Protein AF-A0A016U8S6-F1 (afdb_monomer)

Radius of gyration: 21.22 Å; Cα contacts (8 Å, |Δi|>4): 447; chains: 1; bounding box: 76×68×44 Å

Mean predicted aligned error: 6.88 Å

Nearest PDB structures (foldseek):
  1s2w-assembly1_A  TM=4.862E-01  e=4.060E-02  Mytilus edulis
  2plk-assembly1_A  TM=5.022E-01  e=8.460E-01  Vibrio vulnificus CMCP6
  5a9v-assembly6_F  TM=4.930E-01  e=2.051E+00  Escherichia coli
  8ewh-assembly2_B  TM=6.150E-01  e=4.383E+00  Salmonella enterica subsp. enterica serovar Typhimurium str. LT2
  4dcu-assembly1_A  TM=2.703E-01  e=1.090E+00  Bacillus subtilis

InterPro domains:
  IPR017853 Glycoside hydrolase superfamily [SSF51445] (35-222)
  IPR051595 Glycosyl Hydrolase 25 Enzymes [PTHR23208] (1-224)

Foldseek 3Di:
DDDDDDDDDPPPPPPPDPPPQDWFKEWEADFADDLQLLLQVVVVRHQEYEYEQEDPQAGRLNRLNRQVSCQVNNHFYAYEYEAAPPDPAALLRRLCRRQCVQVVSPHHDQEYEYEQADPNRADPDLVSLLVRLLVNCVSCVVVVHQYEYEYELVSCCSRRPPQLANDPRYAYAYEDNDAAADDDCPQQDCPPDDDGSNDPGHQKYQRHFQDQGSNGGTTMMIGRPVPTDRDDD

Secondary structure (DSSP, 8-state):
----------------PPP--PPEEEEEE-S---HHHHHHHHHTT--EEEEEEEETTEE-TTHHHHHHHHHHTT-EEEEEE---TTSS--HHHHHHHHHHHHHHTT---SEEEEE---GGGS-S-HHHHHHHHHHHHHHHHHTT-EEEEEE-HHHHHHHSTT---S-TTEEEEEE-SSPPB--TTTT-SSTT---BTTBSS-SEEEEEEEEEETTEEEEEEEE-GGG------

Structure (mmCIF, N/CA/C/O backbone):
data_AF-A0A016U8S6-F1
#
_entry.id   AF-A0A016U8S6-F1
#
loop_
_atom_site.group_PDB
_atom_site.id
_atom_site.type_symbol
_atom_site.label_atom_id
_atom_site.label_alt_id
_atom_site.label_comp_id
_atom_site.label_asym_id
_atom_site.label_entity_id
_atom_site.label_seq_id
_atom_site.pdbx_PDB_ins_code
_atom_site.Cartn_x
_atom_site.Cartn_y
_atom_site.Cartn_z
_atom_site.occupancy
_atom_site.B_iso_or_equiv
_atom_site.auth_seq_id
_atom_site.auth_comp_id
_atom_site.auth_asym_id
_atom_site.auth_atom_id
_atom_site.pdbx_PDB_model_num
ATOM 1 N N . MET A 1 1 ? -56.302 -55.931 -7.609 1.00 41.44 1 MET A N 1
ATOM 2 C CA . MET A 1 1 ? -55.496 -54.950 -8.366 1.00 41.44 1 MET A CA 1
ATOM 3 C C . MET A 1 1 ? -54.880 -54.000 -7.355 1.00 41.44 1 MET A C 1
ATOM 5 O O . MET A 1 1 ? -55.620 -53.332 -6.648 1.00 41.44 1 MET A O 1
ATOM 9 N N . ILE A 1 2 ? -53.559 -54.062 -7.185 1.00 36.38 2 ILE A N 1
ATOM 10 C CA . ILE A 1 2 ? -52.800 -53.280 -6.199 1.00 36.38 2 ILE A CA 1
ATOM 11 C C . ILE A 1 2 ? -52.538 -51.900 -6.811 1.00 36.38 2 ILE A C 1
ATOM 13 O O . ILE A 1 2 ? -51.926 -51.814 -7.872 1.00 36.38 2 ILE A O 1
ATOM 17 N N . SER A 1 3 ? -53.032 -50.840 -6.170 1.00 32.09 3 SER A N 1
ATOM 18 C CA . SER A 1 3 ? -52.763 -49.458 -6.572 1.00 32.09 3 SER A CA 1
ATOM 19 C C . SER A 1 3 ? -51.477 -48.996 -5.892 1.00 32.09 3 SER A C 1
ATOM 21 O O . SER A 1 3 ? -51.451 -48.806 -4.678 1.00 32.09 3 SER A O 1
ATOM 23 N N . ILE A 1 4 ? -50.399 -48.869 -6.664 1.00 39.12 4 ILE A N 1
ATOM 24 C CA . ILE A 1 4 ? -49.119 -48.325 -6.201 1.00 39.12 4 ILE A CA 1
ATOM 25 C C . ILE A 1 4 ? -49.188 -46.806 -6.366 1.00 39.12 4 ILE A C 1
ATOM 27 O O . ILE A 1 4 ? -49.121 -46.289 -7.479 1.00 39.12 4 ILE A O 1
ATOM 31 N N . THR A 1 5 ? -49.344 -46.090 -5.255 1.00 37.41 5 THR A N 1
ATOM 32 C CA . THR A 1 5 ? -49.243 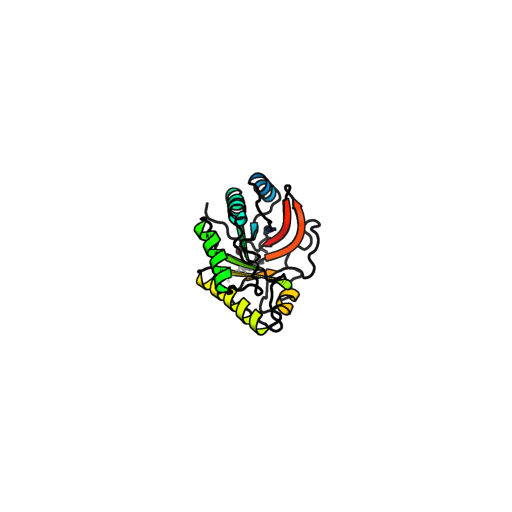-44.628 -5.222 1.00 37.41 5 THR A CA 1
ATOM 33 C C . THR A 1 5 ? -47.769 -44.239 -5.277 1.00 37.41 5 THR A C 1
ATOM 35 O O . THR A 1 5 ? -47.026 -44.442 -4.318 1.00 37.41 5 THR A O 1
ATOM 38 N N . PHE A 1 6 ? -47.338 -43.695 -6.414 1.00 38.88 6 PHE A N 1
ATOM 39 C CA . PHE A 1 6 ? -45.992 -43.165 -6.604 1.00 38.88 6 PHE A CA 1
ATOM 40 C C . PHE A 1 6 ? -45.921 -41.766 -5.973 1.00 38.88 6 PHE A C 1
ATOM 42 O O . PHE A 1 6 ? -46.486 -40.806 -6.495 1.00 38.88 6 PHE A O 1
ATOM 49 N N . CYS A 1 7 ? -45.271 -41.654 -4.815 1.00 36.09 7 CYS A N 1
ATOM 50 C CA . CYS A 1 7 ? -45.024 -40.371 -4.164 1.00 36.09 7 CYS A CA 1
ATOM 51 C C . CYS A 1 7 ? -43.833 -39.697 -4.867 1.00 36.09 7 CYS A C 1
ATOM 53 O O . CYS A 1 7 ? -42.682 -40.086 -4.665 1.00 36.09 7 CYS A O 1
ATOM 55 N N . LEU A 1 8 ? -44.108 -38.732 -5.746 1.00 38.81 8 LEU A N 1
ATOM 56 C CA . LEU A 1 8 ? -43.090 -37.904 -6.393 1.00 38.81 8 LEU A CA 1
ATOM 57 C C . LEU A 1 8 ? -42.491 -36.936 -5.362 1.00 38.81 8 LEU A C 1
ATOM 59 O O . LEU A 1 8 ? -43.058 -35.887 -5.066 1.00 38.81 8 LEU A O 1
ATOM 63 N N . LEU A 1 9 ? -41.330 -37.300 -4.815 1.00 43.16 9 LEU A N 1
ATOM 64 C CA . LEU A 1 9 ? -40.459 -36.396 -4.067 1.00 43.16 9 LEU A CA 1
ATOM 65 C C . LEU A 1 9 ? -39.815 -35.408 -5.045 1.00 43.16 9 LEU A C 1
ATOM 67 O O . LEU A 1 9 ? -38.841 -35.724 -5.727 1.00 43.16 9 LEU A O 1
ATOM 71 N N . VAL A 1 10 ? -40.369 -34.200 -5.115 1.00 45.56 10 VAL A N 1
ATOM 72 C CA . VAL A 1 10 ? -39.729 -33.068 -5.787 1.00 45.56 10 VAL A CA 1
ATOM 73 C C . VAL A 1 10 ? -38.613 -32.560 -4.872 1.00 45.56 10 VAL A C 1
ATOM 75 O O . VAL A 1 10 ? -38.859 -31.803 -3.937 1.00 45.56 10 VAL A O 1
ATOM 78 N N . PHE A 1 11 ? -37.375 -32.989 -5.119 1.00 45.69 11 PHE A N 1
ATOM 79 C CA . PHE A 1 11 ? -36.197 -32.339 -4.548 1.00 45.69 11 PHE A CA 1
ATOM 80 C C . PHE A 1 11 ? -35.982 -31.011 -5.278 1.00 45.69 11 PHE A C 1
ATOM 82 O O . PHE A 1 11 ? -35.368 -30.960 -6.342 1.00 45.69 11 PHE A O 1
ATOM 89 N N . THR A 1 12 ? -36.492 -29.914 -4.721 1.00 44.06 12 THR A N 1
ATOM 90 C CA . THR A 1 12 ? -36.039 -28.583 -5.125 1.00 44.06 12 THR A CA 1
ATOM 91 C C . THR A 1 12 ? -34.608 -28.412 -4.627 1.00 44.06 12 THR A C 1
ATOM 93 O O . THR A 1 12 ? -34.383 -28.176 -3.440 1.00 44.06 12 THR A O 1
ATOM 96 N N . ILE A 1 13 ? -33.629 -28.552 -5.523 1.00 51.41 13 ILE A N 1
ATOM 97 C CA . ILE A 1 13 ? -32.262 -28.102 -5.263 1.00 51.41 13 ILE A CA 1
ATOM 98 C C . ILE A 1 13 ? -32.329 -26.576 -5.202 1.00 51.41 13 ILE A C 1
ATOM 100 O O . ILE A 1 13 ? -32.266 -25.895 -6.225 1.00 51.41 13 ILE A O 1
ATOM 104 N N . VAL A 1 14 ? -32.507 -26.032 -3.998 1.00 47.88 14 VAL A N 1
ATOM 105 C CA . VAL A 1 14 ? -32.245 -24.618 -3.744 1.00 47.88 14 VAL A CA 1
ATOM 106 C C . VAL A 1 14 ? -30.737 -24.464 -3.891 1.00 47.88 14 VAL A C 1
ATOM 108 O O . VAL A 1 14 ? -29.982 -24.775 -2.973 1.00 47.88 14 VAL A O 1
ATOM 111 N N . HIS A 1 15 ? -30.282 -24.044 -5.072 1.00 48.31 15 HIS A N 1
ATOM 112 C CA . HIS A 1 15 ? -28.958 -23.453 -5.194 1.00 48.31 15 HIS A CA 1
ATOM 113 C C . HIS A 1 15 ? -29.001 -22.197 -4.331 1.00 48.31 15 HIS A C 1
ATOM 115 O O . HIS A 1 15 ? -29.551 -21.176 -4.744 1.00 48.31 15 HIS A O 1
ATOM 121 N N . ALA A 1 16 ? -28.505 -22.296 -3.097 1.00 44.12 16 ALA A N 1
ATOM 122 C CA . ALA A 1 16 ? -28.194 -21.117 -2.318 1.00 44.12 16 ALA A CA 1
ATOM 123 C C . ALA A 1 16 ? -27.264 -20.279 -3.197 1.00 44.12 16 ALA A C 1
ATOM 125 O O . ALA A 1 16 ? -26.179 -20.739 -3.564 1.00 44.12 16 ALA A O 1
ATOM 126 N N . ALA A 1 17 ? -27.723 -19.094 -3.604 1.00 44.09 17 ALA A N 1
ATOM 127 C CA . ALA A 1 17 ? -26.828 -18.113 -4.188 1.00 44.09 17 ALA A CA 1
ATOM 128 C C . ALA A 1 17 ? -25.637 -17.978 -3.225 1.00 44.09 17 ALA A C 1
ATOM 130 O O . ALA A 1 17 ? -25.868 -17.966 -2.008 1.00 44.09 17 ALA A O 1
ATOM 131 N N . PRO A 1 18 ? -24.388 -17.944 -3.722 1.00 42.47 18 PRO A N 1
ATOM 132 C CA . PRO A 1 18 ? -23.247 -17.720 -2.850 1.00 42.47 18 PRO A CA 1
ATOM 133 C C . PRO A 1 18 ? -23.555 -16.479 -2.017 1.00 42.47 18 PRO A C 1
ATOM 135 O O . PRO A 1 18 ? -23.980 -15.458 -2.568 1.00 42.47 18 PRO A O 1
ATOM 138 N N . ALA A 1 19 ? -23.444 -16.599 -0.692 1.00 45.81 19 ALA A N 1
ATOM 139 C CA . ALA A 1 19 ? -23.576 -15.447 0.180 1.00 45.81 19 ALA A CA 1
ATOM 140 C C . ALA A 1 19 ? -22.614 -14.390 -0.365 1.00 45.81 19 ALA A C 1
ATOM 142 O O . ALA A 1 19 ? -21.420 -14.649 -0.506 1.00 45.81 19 ALA A O 1
ATOM 143 N N . CYS A 1 20 ? -23.151 -13.244 -0.780 1.00 50.16 20 CYS A N 1
ATOM 144 C CA . CYS A 1 20 ? -22.317 -12.118 -1.154 1.00 50.16 20 CYS A CA 1
ATOM 145 C C . CYS A 1 20 ? -21.667 -11.666 0.153 1.00 50.16 20 CYS A C 1
ATOM 147 O O . CYS A 1 20 ? -22.315 -10.990 0.956 1.00 50.16 20 CYS A O 1
ATOM 149 N N . ASP A 1 21 ? -20.460 -12.162 0.431 1.00 61.12 21 ASP A N 1
ATOM 150 C CA . ASP A 1 21 ? -19.719 -11.800 1.630 1.00 61.12 21 ASP A CA 1
ATOM 151 C C . ASP A 1 21 ? -19.632 -10.278 1.673 1.00 61.12 21 ASP A C 1
ATOM 153 O O . ASP A 1 21 ? -19.071 -9.632 0.786 1.00 61.12 21 ASP A O 1
ATOM 157 N N . LYS A 1 22 ? -20.272 -9.691 2.686 1.00 84.06 22 LYS A N 1
ATOM 158 C CA . LYS A 1 22 ? -20.364 -8.242 2.806 1.00 84.06 22 LYS A CA 1
ATOM 159 C C . LYS A 1 22 ? -18.955 -7.690 3.006 1.00 84.06 22 LYS A C 1
ATOM 161 O O . LYS A 1 22 ? -18.289 -8.063 3.971 1.00 84.06 22 LYS A O 1
ATOM 166 N N . LEU A 1 23 ? -18.528 -6.795 2.115 1.00 92.12 23 LEU A N 1
ATOM 167 C CA . LEU A 1 23 ? -17.228 -6.130 2.205 1.00 92.12 23 LEU A CA 1
ATOM 168 C C . LEU A 1 23 ? -17.048 -5.451 3.569 1.00 92.12 23 LEU A C 1
ATOM 170 O O . LEU A 1 23 ? -17.998 -4.917 4.152 1.00 92.12 23 LEU A O 1
ATOM 174 N N . ALA A 1 24 ? -15.817 -5.462 4.073 1.00 93.44 24 ALA A N 1
ATOM 175 C CA . ALA A 1 24 ? -15.453 -4.799 5.315 1.00 93.44 24 ALA A CA 1
ATOM 176 C C . ALA A 1 24 ? -14.850 -3.423 5.032 1.00 93.44 24 ALA A C 1
ATOM 178 O O . ALA A 1 24 ? -13.991 -3.293 4.163 1.00 93.44 24 ALA A O 1
ATOM 179 N N . TYR A 1 25 ? -15.247 -2.411 5.804 1.00 95.38 25 TYR A N 1
ATOM 180 C CA . TYR A 1 25 ? -14.619 -1.094 5.726 1.00 95.38 25 TYR A CA 1
ATOM 181 C C . TYR A 1 25 ? -13.192 -1.133 6.265 1.00 95.38 25 TYR A C 1
ATOM 183 O O . TYR A 1 25 ? -12.924 -1.707 7.325 1.00 95.38 25 TYR A O 1
ATOM 191 N N . ALA A 1 26 ? -12.295 -0.464 5.556 1.00 96.31 26 ALA A N 1
ATOM 192 C CA . ALA A 1 26 ? -10.903 -0.287 5.919 1.00 96.31 26 ALA A CA 1
ATOM 193 C C . ALA A 1 26 ? -10.538 1.201 5.880 1.00 96.31 26 ALA A C 1
ATOM 195 O O . ALA A 1 26 ? -11.042 1.954 5.044 1.00 96.31 26 ALA A O 1
ATOM 196 N N . ALA A 1 27 ? -9.681 1.627 6.800 1.00 97.25 27 ALA A N 1
ATOM 197 C CA . ALA A 1 27 ? -9.160 2.986 6.850 1.00 97.25 27 ALA A CA 1
ATOM 198 C C . ALA A 1 27 ? -7.679 2.959 6.473 1.00 97.25 27 ALA A C 1
ATOM 200 O O . ALA A 1 27 ? -6.898 2.264 7.120 1.00 97.25 27 ALA A O 1
ATOM 201 N N . GLU A 1 28 ? -7.293 3.709 5.440 1.00 97.94 28 GLU A N 1
ATOM 202 C CA . GLU A 1 28 ? -5.881 4.032 5.220 1.00 97.94 28 GLU A CA 1
ATOM 203 C C . GLU A 1 28 ? -5.479 5.118 6.213 1.00 97.94 28 GLU A C 1
ATOM 205 O O . GLU A 1 28 ? -6.135 6.163 6.286 1.00 97.94 28 GLU A O 1
ATOM 210 N N . LEU A 1 29 ? -4.435 4.840 6.987 1.00 97.44 29 LEU A N 1
ATOM 211 C CA . LEU A 1 29 ? -3.968 5.675 8.085 1.00 97.44 29 LEU A CA 1
ATOM 212 C C . LEU A 1 29 ? -2.588 6.244 7.766 1.00 97.44 29 LEU A C 1
ATOM 214 O O . LEU A 1 29 ? -1.729 5.558 7.213 1.00 97.44 29 LEU A O 1
ATOM 218 N N . PHE A 1 30 ? -2.374 7.494 8.169 1.00 92.88 30 PHE A N 1
ATOM 219 C CA . PHE A 1 30 ? -1.139 8.228 7.919 1.00 92.88 30 PHE A CA 1
ATOM 220 C C . PHE A 1 30 ? -0.462 8.588 9.238 1.00 92.88 30 PHE A C 1
ATOM 222 O O . PHE A 1 30 ? -1.093 9.190 10.106 1.00 92.88 30 PHE A O 1
ATOM 229 N N . GLY A 1 31 ? 0.825 8.255 9.354 1.00 91.44 31 GLY A N 1
ATOM 230 C CA . GLY A 1 31 ? 1.618 8.508 10.558 1.00 91.44 31 GLY A CA 1
ATOM 231 C C . GLY A 1 31 ? 1.137 7.727 11.784 1.00 91.44 31 GLY A C 1
ATOM 232 O O . GLY A 1 31 ? 0.489 6.679 11.671 1.00 91.44 31 GLY A O 1
ATOM 233 N N . GLU A 1 32 ? 1.487 8.236 12.965 1.00 94.69 32 GLU A N 1
ATOM 234 C CA . GLU A 1 32 ? 1.097 7.642 14.243 1.00 94.69 32 GLU A CA 1
ATOM 235 C C . GLU A 1 32 ? -0.387 7.903 14.563 1.00 94.69 32 GLU A C 1
ATOM 237 O O . GLU A 1 32 ? -0.836 9.048 14.654 1.00 94.69 32 GLU A O 1
ATOM 242 N N . VAL A 1 33 ? -1.150 6.827 14.779 1.00 97.44 33 VAL A N 1
ATOM 243 C CA . VAL A 1 33 ? -2.545 6.870 15.240 1.00 97.44 33 VAL A CA 1
ATOM 244 C C . VAL A 1 33 ? -2.623 6.327 16.658 1.00 97.44 33 VAL A C 1
ATOM 246 O O . VAL A 1 33 ? -2.229 5.191 16.925 1.00 97.44 33 VAL A O 1
ATOM 249 N N . THR A 1 34 ? -3.167 7.124 17.576 1.00 97.31 34 THR A N 1
ATOM 250 C CA . THR A 1 34 ? -3.236 6.780 19.004 1.00 97.31 34 THR A CA 1
ATOM 251 C C . THR A 1 34 ? -4.243 5.655 19.295 1.00 97.31 34 THR A C 1
ATOM 253 O O . THR A 1 34 ? -5.179 5.434 18.517 1.00 97.31 34 THR A O 1
ATOM 256 N N . PRO A 1 35 ? -4.139 4.974 20.456 1.00 97.19 35 PRO A N 1
ATOM 257 C CA . PRO A 1 35 ? -5.095 3.934 20.840 1.00 97.19 35 PRO A CA 1
ATOM 258 C C . PRO A 1 35 ? -6.556 4.411 20.888 1.00 97.19 35 PRO A C 1
ATOM 260 O O . PRO A 1 35 ? -7.458 3.672 20.497 1.00 97.19 35 PRO A O 1
ATOM 263 N N . SER A 1 36 ? -6.812 5.646 21.341 1.00 98.06 36 SER A N 1
ATOM 264 C CA . SER A 1 36 ? -8.169 6.206 21.420 1.00 98.06 36 SER A CA 1
ATOM 265 C C . SER A 1 36 ? -8.753 6.500 20.038 1.00 98.06 36 SER A C 1
ATOM 267 O O . SER A 1 36 ? -9.919 6.186 19.792 1.00 98.06 36 SER A O 1
ATOM 269 N N . GLN A 1 37 ? -7.944 7.044 19.124 1.00 98.38 37 GLN A N 1
ATOM 270 C CA . GLN A 1 37 ? -8.345 7.281 17.736 1.00 98.38 37 GLN A CA 1
ATOM 271 C C . GLN A 1 37 ? -8.649 5.955 17.032 1.00 98.38 37 GLN A C 1
ATOM 273 O O . GLN A 1 37 ? -9.699 5.820 16.406 1.00 98.38 37 GLN A O 1
ATOM 278 N N . MET A 1 38 ? -7.801 4.939 17.215 1.00 98.12 38 MET A N 1
ATOM 279 C CA . MET A 1 38 ? -8.027 3.612 16.642 1.00 98.12 38 MET A CA 1
ATOM 280 C C . MET A 1 38 ? -9.294 2.940 17.198 1.00 98.12 38 MET A C 1
ATOM 282 O O . MET A 1 38 ? -10.120 2.432 16.441 1.00 98.12 38 MET A O 1
ATOM 286 N N . ALA A 1 39 ? -9.511 2.998 18.517 1.00 97.81 39 ALA A N 1
ATOM 287 C CA . ALA A 1 39 ? -10.723 2.466 19.142 1.00 97.81 39 ALA A CA 1
ATOM 288 C C . ALA A 1 39 ? -11.992 3.183 18.644 1.00 97.81 39 ALA A C 1
ATOM 290 O O . ALA A 1 39 ? -13.037 2.553 18.459 1.00 97.81 39 ALA A O 1
ATOM 291 N N . CYS A 1 40 ? -11.901 4.490 18.391 1.00 98.31 40 CYS A N 1
ATOM 292 C CA . CYS A 1 40 ? -12.973 5.247 17.760 1.00 98.31 40 CYS A CA 1
ATOM 293 C C . CYS A 1 40 ? -13.228 4.763 16.322 1.00 98.31 40 CYS A C 1
ATOM 295 O O . CYS A 1 40 ? -14.372 4.455 15.995 1.00 98.31 40 CYS A O 1
ATOM 297 N N . LEU A 1 41 ? -12.193 4.582 15.491 1.00 97.88 41 LEU A N 1
ATOM 298 C CA . LEU A 1 41 ? -12.355 4.063 14.124 1.00 97.88 41 LEU A CA 1
ATOM 299 C C . LEU A 1 41 ? -13.025 2.681 14.121 1.00 97.88 41 LEU A C 1
ATOM 301 O O . LEU A 1 41 ? -13.939 2.426 13.333 1.00 97.88 41 LEU A O 1
ATOM 305 N N . ARG A 1 42 ? -12.654 1.807 15.065 1.00 96.38 42 ARG A N 1
ATOM 306 C CA . ARG A 1 42 ? -13.305 0.502 15.245 1.00 96.38 42 ARG A CA 1
ATOM 307 C C . ARG A 1 42 ? -14.803 0.621 15.539 1.00 96.38 42 ARG A C 1
ATOM 309 O O . ARG A 1 42 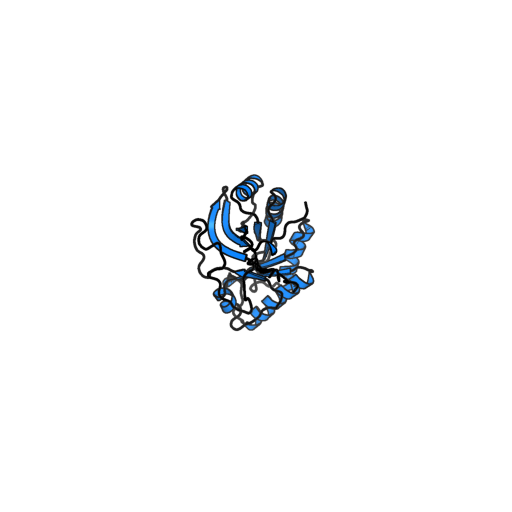? -15.584 -0.229 15.083 1.00 96.38 42 ARG A O 1
ATOM 316 N N . LYS A 1 43 ? -15.203 1.628 16.326 1.00 97.06 43 LYS A N 1
ATOM 317 C CA . LYS A 1 43 ? -16.604 1.937 16.667 1.00 97.06 43 LYS A CA 1
ATOM 318 C C . LYS A 1 43 ? -17.372 2.462 15.450 1.00 97.06 43 LYS A C 1
ATOM 320 O O . LYS A 1 43 ? -18.496 2.010 15.226 1.00 97.06 43 LYS A O 1
ATOM 325 N N . GLU A 1 44 ? -16.718 3.270 14.616 1.00 95.44 44 GLU A N 1
ATOM 326 C CA . GLU A 1 44 ? -17.190 3.736 13.298 1.00 95.44 44 GLU A CA 1
ATOM 327 C C . GLU A 1 44 ? -17.206 2.629 12.218 1.00 95.44 44 GLU A C 1
ATOM 329 O O . GLU A 1 44 ? -17.365 2.894 11.033 1.00 95.44 44 GLU A O 1
ATOM 334 N N . GLN A 1 45 ? -17.093 1.358 12.621 1.00 93.12 45 GLN A N 1
ATOM 335 C CA . GLN A 1 45 ? -17.180 0.161 11.776 1.00 93.12 45 GLN A CA 1
ATOM 336 C C . GLN A 1 45 ? -16.007 -0.095 10.824 1.00 93.12 45 GLN A C 1
ATOM 338 O O . GLN A 1 45 ? -16.066 -1.091 10.097 1.00 93.12 45 GLN A O 1
ATOM 343 N N . TYR A 1 46 ? -14.914 0.666 10.898 1.00 95.19 46 TYR A N 1
ATOM 344 C CA . TYR A 1 46 ? -13.667 0.264 10.247 1.00 95.19 46 TYR A CA 1
ATOM 345 C C . TYR A 1 46 ? -13.141 -1.020 10.902 1.00 95.19 46 TYR A C 1
ATOM 347 O O . TYR A 1 46 ? -13.015 -1.120 12.124 1.00 95.19 46 TYR A O 1
ATOM 355 N N . LYS A 1 47 ? -12.904 -2.048 10.088 1.00 94.56 47 LYS A N 1
ATOM 356 C CA . LYS A 1 47 ? -12.448 -3.376 10.526 1.00 94.56 47 LYS A CA 1
ATOM 357 C C . LYS A 1 47 ? -10.981 -3.617 10.227 1.00 94.56 47 LYS A C 1
ATOM 359 O O . LYS A 1 47 ? -10.412 -4.511 10.836 1.00 94.56 47 LYS A O 1
ATOM 364 N N . VAL A 1 48 ? -10.396 -2.855 9.308 1.00 95.56 48 VAL A N 1
ATOM 365 C CA . VAL A 1 48 ? -9.009 -3.017 8.869 1.00 95.56 48 VAL A CA 1
ATOM 366 C C . VAL A 1 48 ? -8.311 -1.663 8.851 1.00 95.56 48 VAL A C 1
ATOM 368 O O . VAL A 1 48 ? -8.892 -0.674 8.399 1.00 95.56 48 VAL A O 1
ATOM 371 N N . ALA A 1 49 ? -7.074 -1.624 9.334 1.00 96.88 49 ALA A N 1
ATOM 372 C CA . ALA A 1 49 ? -6.161 -0.506 9.146 1.00 96.88 49 ALA A CA 1
ATOM 373 C C . ALA A 1 49 ? -5.195 -0.825 7.995 1.00 96.88 49 ALA A C 1
ATOM 375 O O . ALA A 1 49 ? -4.497 -1.836 8.050 1.00 96.88 49 ALA A O 1
ATOM 376 N N . LEU A 1 50 ? -5.149 0.028 6.970 1.00 98.00 50 LEU A N 1
ATOM 377 C CA . LEU A 1 50 ? -4.120 0.004 5.931 1.00 98.00 50 LEU A CA 1
ATOM 378 C C . LEU A 1 50 ? -3.029 1.017 6.303 1.00 98.00 50 LEU A C 1
ATOM 380 O O . LEU A 1 50 ? -3.318 2.204 6.445 1.00 98.00 50 LEU A O 1
ATOM 384 N N . VAL A 1 51 ? -1.792 0.553 6.473 1.00 97.75 51 VAL A N 1
ATOM 385 C CA . VAL A 1 51 ? -0.701 1.339 7.072 1.00 97.75 51 VAL A CA 1
ATOM 386 C C . VAL A 1 51 ? 0.502 1.433 6.131 1.00 97.75 51 VAL A C 1
ATOM 388 O O . VAL A 1 51 ? 0.959 0.430 5.582 1.00 97.75 51 VAL A O 1
ATOM 391 N N . GLU A 1 52 ? 1.054 2.636 5.967 1.00 98.19 52 GLU A N 1
ATOM 392 C CA . GLU A 1 52 ? 2.288 2.851 5.203 1.00 98.19 52 GLU A CA 1
ATOM 393 C C . GLU A 1 52 ? 3.515 2.365 5.978 1.00 98.19 52 GLU A C 1
ATOM 395 O O . GLU A 1 52 ? 3.906 2.987 6.962 1.00 98.19 52 GLU A O 1
ATOM 400 N N . ALA A 1 53 ? 4.159 1.297 5.510 1.00 98.19 53 ALA A N 1
ATOM 401 C CA . ALA A 1 53 ? 5.371 0.747 6.116 1.00 98.19 53 ALA A CA 1
ATOM 402 C C . ALA A 1 53 ? 6.667 1.275 5.484 1.00 98.19 53 ALA A C 1
ATOM 404 O O . ALA A 1 53 ? 7.727 1.196 6.103 1.00 98.19 53 ALA A O 1
ATOM 405 N N . TYR A 1 54 ? 6.615 1.795 4.257 1.00 98.56 54 TYR A N 1
ATOM 406 C CA . TYR A 1 54 ? 7.805 2.259 3.548 1.00 98.56 54 TYR A CA 1
ATOM 407 C C . TYR A 1 54 ? 7.457 3.298 2.493 1.00 98.56 54 TYR A C 1
ATOM 409 O O . TYR A 1 54 ? 6.566 3.084 1.670 1.00 98.56 54 TYR A O 1
ATOM 417 N N . SER A 1 55 ? 8.201 4.397 2.473 1.00 97.56 55 SER A N 1
ATOM 418 C CA . SER A 1 55 ? 8.115 5.411 1.425 1.00 97.56 55 SER A CA 1
ATOM 419 C C . SER A 1 55 ? 9.403 6.225 1.371 1.00 97.56 55 SER A C 1
ATOM 421 O O . SER A 1 55 ? 10.177 6.270 2.328 1.00 97.56 55 SER A O 1
ATOM 423 N N . ASN A 1 56 ? 9.661 6.870 0.229 1.00 96.31 56 ASN A N 1
ATOM 424 C CA . ASN A 1 56 ? 10.825 7.746 0.043 1.00 96.31 56 ASN A CA 1
ATOM 425 C C . ASN A 1 56 ? 12.159 7.075 0.426 1.00 96.31 56 ASN A C 1
ATOM 427 O O . ASN A 1 56 ? 13.038 7.701 1.020 1.00 96.31 56 ASN A O 1
ATOM 431 N N . GLY A 1 57 ? 12.289 5.780 0.124 1.00 97.19 57 GLY A N 1
ATOM 432 C CA . GLY A 1 57 ? 13.519 5.033 0.360 1.00 97.19 57 GLY A CA 1
ATOM 433 C C . GLY A 1 57 ? 13.793 4.663 1.812 1.00 97.19 57 GLY A C 1
ATOM 434 O O . GLY A 1 57 ? 14.943 4.356 2.130 1.00 97.19 57 GLY A O 1
ATOM 435 N N . LYS A 1 58 ? 12.805 4.725 2.708 1.00 97.81 58 LYS A N 1
ATOM 436 C CA . LYS A 1 58 ? 12.995 4.392 4.122 1.00 97.81 58 LYS A CA 1
ATOM 437 C C . LYS A 1 58 ? 11.777 3.706 4.727 1.00 97.81 58 LYS A C 1
ATOM 439 O O . LYS A 1 58 ? 10.637 3.973 4.350 1.00 97.81 58 LYS A O 1
ATOM 444 N N . PHE A 1 59 ? 12.051 2.855 5.711 1.00 98.38 59 PHE A N 1
ATOM 445 C CA . PHE A 1 59 ? 11.030 2.292 6.581 1.00 98.38 59 PHE A CA 1
ATOM 446 C C . PHE A 1 59 ? 10.343 3.409 7.379 1.00 98.38 59 PHE A C 1
ATOM 448 O O . PHE A 1 59 ? 11.001 4.349 7.833 1.00 98.38 59 PHE A O 1
ATOM 455 N N . ASN A 1 60 ? 9.024 3.310 7.524 1.00 97.56 60 ASN A N 1
ATOM 456 C CA . ASN A 1 60 ? 8.225 4.235 8.311 1.00 97.56 60 ASN A CA 1
ATOM 457 C C . ASN A 1 60 ? 8.040 3.685 9.729 1.00 97.56 60 ASN A C 1
ATOM 459 O O . ASN A 1 60 ? 7.289 2.735 9.944 1.00 97.56 60 ASN A O 1
ATOM 463 N N . ASP A 1 61 ? 8.714 4.293 10.704 1.00 96.56 61 ASP A N 1
ATOM 464 C CA . ASP A 1 61 ? 8.675 3.835 12.093 1.00 96.56 61 ASP A CA 1
ATOM 465 C C . ASP A 1 61 ? 7.288 3.953 12.736 1.00 96.56 61 ASP A C 1
ATOM 467 O O . ASP A 1 61 ? 6.948 3.123 13.584 1.00 96.56 61 ASP A O 1
ATOM 471 N N . ASP A 1 62 ? 6.463 4.896 12.271 1.00 96.94 62 ASP A N 1
ATOM 472 C CA . ASP A 1 62 ? 5.087 5.092 12.740 1.00 96.94 62 ASP A CA 1
ATOM 473 C C . ASP A 1 62 ? 4.181 3.900 12.393 1.00 96.94 62 ASP A C 1
ATOM 475 O O . ASP A 1 62 ? 3.138 3.698 13.022 1.00 96.94 62 ASP A O 1
ATOM 479 N N . ALA A 1 63 ? 4.584 3.061 11.430 1.00 96.94 63 ALA A N 1
ATOM 480 C CA . ALA A 1 63 ? 3.821 1.882 11.039 1.00 96.94 63 ALA A CA 1
ATOM 481 C C . ALA A 1 63 ? 3.635 0.897 12.200 1.00 96.94 63 ALA A C 1
ATOM 483 O O . ALA A 1 63 ? 2.594 0.251 12.301 1.00 96.94 63 ALA A O 1
ATOM 484 N N . ILE A 1 64 ? 4.625 0.790 13.093 1.00 96.88 64 ILE A N 1
ATOM 485 C CA . ILE A 1 64 ? 4.621 -0.169 14.202 1.00 96.88 64 ILE A CA 1
ATOM 486 C C . ILE A 1 64 ? 3.583 0.176 15.279 1.00 96.88 64 ILE A C 1
ATOM 488 O O . ILE A 1 64 ? 2.720 -0.669 15.533 1.00 96.88 64 ILE A O 1
ATOM 492 N N . PRO A 1 65 ? 3.614 1.360 15.928 1.00 97.12 65 PRO A N 1
ATOM 493 C CA . PRO A 1 65 ? 2.605 1.706 16.926 1.00 97.12 65 PRO A CA 1
ATOM 494 C C . PRO A 1 65 ? 1.198 1.752 16.318 1.00 97.12 65 PRO A C 1
ATOM 496 O O . PRO A 1 65 ? 0.265 1.228 16.927 1.00 97.12 65 PRO A O 1
ATOM 499 N N . THR A 1 66 ? 1.038 2.280 15.098 1.00 97.31 66 THR A N 1
ATOM 500 C CA . THR A 1 66 ? -0.261 2.321 14.409 1.00 97.31 66 THR A CA 1
ATOM 501 C C . THR A 1 66 ? -0.816 0.917 14.157 1.00 97.31 66 THR A C 1
ATOM 503 O O . THR A 1 66 ? -1.976 0.650 14.477 1.00 97.31 66 THR A O 1
ATOM 506 N N . ALA A 1 67 ? 0.002 -0.012 13.654 1.00 96.00 67 ALA A N 1
ATOM 507 C CA . ALA A 1 67 ? -0.413 -1.397 13.451 1.00 96.00 67 ALA A CA 1
ATOM 508 C C . ALA A 1 67 ? -0.785 -2.090 14.769 1.00 96.00 67 ALA A C 1
ATOM 510 O O . ALA A 1 67 ? -1.853 -2.690 14.863 1.00 96.00 67 ALA A O 1
ATOM 511 N N . TRP A 1 68 ? 0.038 -1.977 15.816 1.00 95.56 68 TRP A N 1
ATOM 512 C CA . TRP A 1 68 ? -0.272 -2.599 17.107 1.00 95.56 68 TRP A CA 1
ATOM 513 C C . TRP A 1 68 ? -1.537 -2.031 17.751 1.00 95.56 68 TRP A C 1
ATOM 515 O O . TRP A 1 68 ? -2.332 -2.791 18.300 1.00 95.56 68 TRP A O 1
ATOM 525 N N . ASN A 1 69 ? -1.789 -0.727 17.624 1.00 96.94 69 ASN A N 1
ATOM 526 C CA . ASN A 1 69 ? -3.033 -0.123 18.098 1.00 96.94 69 ASN A CA 1
ATOM 527 C C . ASN A 1 69 ? -4.260 -0.702 17.375 1.00 96.94 69 ASN A C 1
ATOM 529 O O . ASN A 1 69 ? -5.296 -0.924 18.009 1.00 96.94 69 ASN A O 1
ATOM 533 N N . ALA A 1 70 ? -4.157 -0.998 16.076 1.00 95.25 70 ALA A N 1
ATOM 534 C CA . ALA A 1 70 ? -5.215 -1.682 15.331 1.00 95.25 70 ALA A CA 1
ATOM 535 C C . ALA A 1 70 ? -5.441 -3.108 15.864 1.00 95.25 70 ALA A C 1
ATOM 537 O O . ALA A 1 70 ? -6.576 -3.482 16.165 1.00 95.25 70 ALA A O 1
ATOM 538 N N . VAL A 1 71 ? -4.367 -3.866 16.101 1.00 92.69 71 VAL A N 1
ATOM 539 C CA . VAL A 1 71 ? -4.452 -5.215 16.687 1.00 92.69 71 VAL A CA 1
ATOM 540 C C . VAL A 1 71 ? -5.127 -5.193 18.061 1.00 92.69 71 VAL A C 1
ATOM 542 O O . VAL A 1 71 ? -6.103 -5.910 18.280 1.00 92.69 71 VAL A O 1
ATOM 545 N N . TYR A 1 72 ? -4.687 -4.320 18.972 1.00 94.44 72 TYR A N 1
ATOM 546 C CA . TYR A 1 72 ? -5.252 -4.218 20.325 1.00 94.44 72 TYR A CA 1
ATOM 547 C C . TYR A 1 72 ? -6.715 -3.757 20.356 1.00 94.44 72 TYR A C 1
ATOM 549 O O . TYR A 1 72 ? -7.404 -3.945 21.359 1.00 94.44 72 TYR A O 1
ATOM 557 N N . THR A 1 73 ? -7.211 -3.171 19.266 1.00 94.19 73 THR A N 1
ATOM 558 C CA . THR A 1 73 ? -8.610 -2.747 19.117 1.00 94.19 73 THR A CA 1
ATOM 559 C C . THR A 1 73 ? -9.440 -3.722 18.279 1.00 94.19 73 THR A C 1
ATOM 561 O O . THR A 1 73 ? -10.580 -3.417 17.918 1.00 94.19 73 THR A O 1
ATOM 564 N N . ASN A 1 74 ? -8.926 -4.931 18.022 1.00 91.56 74 ASN A N 1
ATOM 565 C CA . ASN A 1 74 ? -9.578 -5.969 17.221 1.00 91.56 74 ASN A CA 1
ATOM 566 C C . ASN A 1 74 ? -9.911 -5.497 15.794 1.00 91.56 74 ASN A C 1
ATOM 568 O O . ASN A 1 74 ? -11.016 -5.740 15.286 1.00 91.56 74 ASN A O 1
ATOM 572 N N . MET A 1 75 ? -8.977 -4.775 15.176 1.00 93.19 75 MET A N 1
ATOM 573 C CA . MET A 1 75 ? -8.939 -4.511 13.740 1.00 93.19 75 MET A CA 1
ATOM 574 C C . MET A 1 75 ? -7.910 -5.439 13.084 1.00 93.19 75 MET A C 1
ATOM 576 O O . MET A 1 75 ? -6.881 -5.762 13.675 1.00 93.19 75 MET A O 1
ATOM 580 N N . GLY A 1 76 ? -8.188 -5.865 11.854 1.00 92.75 76 GLY A N 1
ATOM 581 C CA . GLY A 1 76 ? -7.170 -6.438 10.980 1.00 92.75 76 GLY A CA 1
ATOM 582 C C . GLY A 1 76 ? -6.165 -5.373 10.551 1.00 92.75 76 GLY A C 1
ATOM 583 O O . GLY A 1 76 ? -6.449 -4.172 10.633 1.00 92.75 76 GLY A O 1
ATOM 584 N N . ILE A 1 77 ? -5.003 -5.807 10.073 1.00 94.12 77 ILE A N 1
ATOM 585 C CA . ILE A 1 77 ? -3.997 -4.890 9.537 1.00 94.12 77 ILE A CA 1
ATOM 586 C C . ILE A 1 77 ? -3.529 -5.345 8.164 1.00 94.12 77 ILE A C 1
ATOM 588 O O . ILE A 1 77 ? -3.306 -6.526 7.923 1.00 94.12 77 ILE A O 1
ATOM 592 N N . GLU A 1 78 ? -3.334 -4.371 7.292 1.00 95.88 78 GLU A N 1
ATOM 593 C CA . GLU A 1 78 ? -2.675 -4.520 6.006 1.00 95.88 78 GLU A CA 1
ATOM 594 C C . GLU A 1 78 ? -1.590 -3.445 5.930 1.00 95.88 78 GLU A C 1
ATOM 596 O O . GLU A 1 78 ? -1.772 -2.327 6.417 1.00 95.88 78 GLU A O 1
ATOM 601 N N . VAL A 1 79 ? -0.447 -3.765 5.330 1.00 97.38 79 VAL A N 1
ATOM 602 C CA . VAL A 1 79 ? 0.664 -2.814 5.197 1.00 97.38 79 VAL A CA 1
ATOM 603 C C . VAL A 1 79 ? 1.058 -2.645 3.744 1.00 97.38 79 VAL A C 1
ATOM 605 O O . VAL A 1 79 ? 1.014 -3.602 2.965 1.00 97.38 79 VAL A O 1
ATOM 608 N N . TYR A 1 80 ? 1.475 -1.438 3.377 1.00 98.56 80 TYR A N 1
ATOM 609 C CA . TYR A 1 80 ? 1.951 -1.159 2.029 1.00 98.56 80 TYR A CA 1
ATOM 610 C C . TYR A 1 80 ? 3.309 -0.465 2.007 1.00 98.56 80 TYR A C 1
ATOM 612 O O . TYR A 1 80 ? 3.700 0.230 2.944 1.00 98.56 80 TYR A O 1
ATOM 620 N N . MET A 1 81 ? 4.012 -0.638 0.892 1.00 98.75 81 MET A N 1
ATOM 621 C CA . MET A 1 81 ? 5.195 0.133 0.529 1.00 98.75 81 MET A CA 1
ATOM 622 C C . MET A 1 81 ? 4.929 0.967 -0.723 1.00 98.75 81 MET A C 1
ATOM 624 O O . MET A 1 81 ? 4.249 0.511 -1.643 1.00 98.75 81 MET A O 1
ATOM 628 N N . ILE A 1 82 ? 5.502 2.167 -0.781 1.00 98.75 82 ILE A N 1
ATOM 629 C CA . ILE A 1 82 ? 5.609 2.968 -2.002 1.00 98.75 82 ILE A CA 1
ATOM 630 C C . ILE A 1 82 ? 7.025 2.762 -2.553 1.00 98.75 82 ILE A C 1
ATOM 632 O O . ILE A 1 82 ? 7.976 3.291 -1.967 1.00 98.75 82 ILE A O 1
ATOM 636 N N . PRO A 1 83 ? 7.194 1.978 -3.634 1.00 98.50 83 PRO A N 1
ATOM 637 C CA . PRO A 1 83 ? 8.491 1.824 -4.271 1.00 98.50 83 PRO A CA 1
ATOM 638 C C . PRO A 1 83 ? 8.946 3.133 -4.920 1.00 98.50 83 PRO A C 1
ATOM 640 O O . PRO A 1 83 ? 8.124 3.949 -5.335 1.00 98.50 83 PRO A O 1
ATOM 643 N N . ASP A 1 84 ? 10.257 3.313 -5.042 1.00 98.44 84 ASP A N 1
ATOM 644 C CA . ASP A 1 84 ? 10.855 4.499 -5.651 1.00 98.44 84 ASP A CA 1
ATOM 645 C C . ASP A 1 84 ? 12.038 4.114 -6.548 1.00 98.44 84 ASP A C 1
ATOM 647 O O . ASP A 1 84 ? 13.126 3.786 -6.076 1.00 98.44 84 ASP A O 1
ATOM 651 N N . THR A 1 85 ? 11.820 4.134 -7.861 1.00 98.06 85 THR A N 1
ATOM 652 C CA . THR A 1 85 ? 12.835 3.802 -8.878 1.00 98.06 85 THR A CA 1
ATOM 653 C C . THR A 1 85 ? 13.872 4.908 -9.085 1.00 98.06 85 THR A C 1
ATOM 655 O O . THR A 1 85 ? 14.849 4.703 -9.803 1.00 98.06 85 THR A O 1
ATOM 658 N N . THR A 1 86 ? 13.652 6.090 -8.497 1.00 96.19 86 THR A N 1
ATOM 659 C CA . THR A 1 86 ? 14.539 7.257 -8.640 1.00 96.19 86 THR A CA 1
ATOM 660 C C . THR A 1 86 ? 15.720 7.215 -7.670 1.00 96.19 86 THR A C 1
ATOM 662 O O . THR A 1 86 ? 16.657 8.003 -7.786 1.00 96.19 86 THR A O 1
ATOM 665 N N . LEU A 1 87 ? 15.691 6.274 -6.725 1.00 96.31 87 LEU A N 1
ATOM 666 C CA . LEU A 1 87 ? 16.729 6.061 -5.729 1.00 96.31 87 LEU A CA 1
ATOM 667 C C . LEU A 1 87 ? 17.763 5.042 -6.206 1.00 96.31 87 LEU A C 1
ATOM 669 O O . LEU A 1 87 ? 17.448 4.091 -6.919 1.00 96.31 87 LEU A O 1
ATOM 673 N N . GLU A 1 88 ? 18.984 5.156 -5.690 1.00 95.94 88 GLU A N 1
ATOM 674 C CA . GLU A 1 88 ? 20.032 4.138 -5.838 1.00 95.94 88 GLU A CA 1
ATOM 675 C C . GLU A 1 88 ? 19.785 2.935 -4.902 1.00 95.94 88 GLU A C 1
ATOM 677 O O . GLU A 1 88 ? 20.623 2.569 -4.080 1.00 95.94 88 GLU A O 1
ATOM 682 N N . LYS A 1 89 ? 18.591 2.335 -4.991 1.00 98.00 89 LYS A N 1
ATOM 683 C CA . LYS A 1 89 ? 18.181 1.141 -4.240 1.00 98.00 89 LYS A CA 1
ATOM 684 C C . LYS A 1 89 ? 17.465 0.167 -5.161 1.00 98.00 89 LYS A C 1
ATOM 686 O O . LYS A 1 89 ? 16.509 0.539 -5.839 1.00 98.00 89 LYS A O 1
ATOM 691 N N . SER A 1 90 ? 17.880 -1.097 -5.138 1.00 98.56 90 SER A N 1
ATOM 692 C CA . SER A 1 90 ? 17.201 -2.148 -5.901 1.00 98.56 90 SER A CA 1
ATOM 693 C C . SER A 1 90 ? 15.791 -2.414 -5.365 1.00 98.56 90 SER A C 1
ATOM 695 O O . SER A 1 90 ? 15.507 -2.169 -4.190 1.00 98.56 90 SER A O 1
ATOM 697 N N . ALA A 1 91 ? 14.921 -2.988 -6.200 1.00 98.69 91 ALA A N 1
ATOM 698 C CA . ALA A 1 91 ? 13.594 -3.440 -5.782 1.00 98.69 91 ALA A CA 1
ATOM 699 C C . ALA A 1 91 ? 13.675 -4.366 -4.556 1.00 98.69 91 ALA A C 1
ATOM 701 O O . ALA A 1 91 ? 12.970 -4.169 -3.564 1.00 98.69 91 ALA A O 1
ATOM 702 N N . LYS A 1 92 ? 14.614 -5.323 -4.586 1.00 98.75 92 LYS A N 1
ATOM 703 C CA . LYS A 1 92 ? 14.865 -6.229 -3.461 1.00 98.75 92 LYS A CA 1
ATOM 704 C C . LYS A 1 92 ? 15.243 -5.471 -2.191 1.00 98.75 92 LYS A C 1
ATOM 706 O O . LYS A 1 92 ? 14.701 -5.781 -1.140 1.00 98.75 92 LYS A O 1
ATOM 711 N N . GLN A 1 93 ? 16.133 -4.482 -2.274 1.00 98.88 93 GLN A N 1
ATOM 712 C CA . GLN A 1 93 ? 16.537 -3.707 -1.102 1.00 98.88 93 GLN A CA 1
ATOM 713 C C . GLN A 1 93 ? 15.349 -2.968 -0.473 1.00 98.88 93 GLN A C 1
ATOM 715 O O . GLN A 1 93 ? 15.210 -2.981 0.745 1.00 98.88 93 GLN A O 1
ATOM 720 N N . GLN A 1 94 ? 14.471 -2.364 -1.278 1.00 98.88 94 GLN A N 1
ATOM 721 C CA . GLN A 1 94 ? 13.298 -1.652 -0.757 1.00 98.88 94 GLN A CA 1
ATOM 722 C C . GLN A 1 94 ? 12.312 -2.609 -0.063 1.00 98.88 94 GLN A C 1
ATOM 724 O O . GLN A 1 94 ? 11.792 -2.300 1.010 1.00 98.88 94 GLN A O 1
ATOM 729 N N . VAL A 1 95 ? 12.104 -3.805 -0.624 1.00 98.88 95 VAL A N 1
ATOM 730 C CA . VAL A 1 95 ? 11.285 -4.856 0.007 1.00 98.88 95 VAL A CA 1
ATOM 731 C C . VAL A 1 95 ? 11.939 -5.392 1.281 1.00 98.88 95 VAL A C 1
ATOM 733 O O . VAL A 1 95 ? 11.263 -5.529 2.299 1.00 98.88 95 VAL A O 1
ATOM 736 N N . ASP A 1 96 ? 13.243 -5.671 1.248 1.00 98.75 96 ASP A N 1
ATOM 737 C CA . ASP A 1 96 ? 14.009 -6.153 2.398 1.00 98.75 96 ASP A CA 1
ATOM 738 C C . ASP A 1 96 ? 13.921 -5.154 3.559 1.00 98.75 96 ASP A C 1
ATOM 740 O O . ASP A 1 96 ? 13.584 -5.537 4.676 1.00 98.75 96 ASP A O 1
ATOM 744 N N . GLU A 1 97 ? 14.173 -3.868 3.302 1.00 98.75 97 GLU A N 1
ATOM 745 C CA . GLU A 1 97 ? 14.071 -2.803 4.306 1.00 98.75 97 GLU A CA 1
ATOM 746 C C . GLU A 1 97 ? 12.655 -2.713 4.894 1.00 98.75 97 GLU A C 1
ATOM 748 O O . GLU A 1 97 ? 12.505 -2.556 6.106 1.00 98.75 97 GLU A O 1
ATOM 753 N N . THR A 1 98 ? 11.623 -2.876 4.060 1.00 98.75 98 THR A N 1
ATOM 754 C CA . THR A 1 98 ? 10.225 -2.892 4.509 1.00 98.75 98 THR A CA 1
ATOM 755 C C . THR A 1 98 ? 9.951 -4.082 5.432 1.00 98.75 98 THR A C 1
ATOM 757 O O . THR A 1 98 ? 9.546 -3.909 6.580 1.00 98.75 98 THR A O 1
ATOM 760 N N . ILE A 1 99 ? 10.183 -5.308 4.953 1.00 98.56 99 ILE A N 1
ATOM 761 C CA . ILE A 1 99 ? 9.814 -6.538 5.666 1.00 98.56 99 ILE A CA 1
ATOM 762 C C . ILE A 1 99 ? 10.671 -6.728 6.920 1.00 98.56 99 ILE A C 1
ATOM 764 O O . ILE A 1 99 ? 10.143 -7.064 7.980 1.00 98.56 99 ILE A O 1
ATOM 768 N N . MET A 1 100 ? 11.981 -6.490 6.838 1.00 98.06 100 MET A N 1
ATOM 769 C CA . MET A 1 100 ? 12.862 -6.607 8.003 1.00 98.06 100 MET A CA 1
ATOM 770 C C . MET A 1 100 ? 12.603 -5.494 9.022 1.00 98.06 100 MET A C 1
ATOM 772 O O . MET A 1 100 ? 12.700 -5.751 10.223 1.00 98.06 100 MET A O 1
ATOM 776 N N . GLY A 1 101 ? 12.222 -4.290 8.579 1.00 98.12 101 GLY A N 1
ATOM 777 C CA . GLY A 1 101 ? 11.777 -3.209 9.462 1.00 98.12 101 GLY A CA 1
ATOM 778 C C . GLY A 1 101 ? 10.572 -3.613 10.317 1.00 98.12 101 GLY A C 1
ATOM 779 O O . GLY A 1 101 ? 10.592 -3.429 11.533 1.00 98.12 101 GLY A O 1
ATOM 780 N N . LEU A 1 102 ? 9.577 -4.269 9.707 1.00 97.62 102 LEU A N 1
ATOM 781 C CA . LEU A 1 102 ? 8.419 -4.825 10.417 1.00 97.62 102 LEU A CA 1
ATOM 782 C C . LEU A 1 102 ? 8.830 -5.948 11.390 1.00 97.62 102 LEU A C 1
ATOM 784 O O . LEU A 1 102 ? 8.561 -5.867 12.591 1.00 97.62 102 LEU A O 1
ATOM 788 N N . ILE A 1 103 ? 9.534 -6.971 10.889 1.00 96.94 103 ILE A N 1
ATOM 789 C CA . ILE A 1 103 ? 9.873 -8.181 11.660 1.00 96.94 103 ILE A CA 1
ATOM 790 C C . ILE A 1 103 ? 10.784 -7.858 12.848 1.00 96.94 103 ILE A C 1
ATOM 792 O O . ILE A 1 103 ? 10.542 -8.337 13.955 1.00 96.94 103 ILE A O 1
ATOM 796 N N . SER A 1 104 ? 11.816 -7.030 12.647 1.00 96.88 104 SER A N 1
ATOM 797 C CA . SER A 1 104 ? 12.762 -6.651 13.709 1.00 96.88 104 SER A CA 1
ATOM 798 C C . SER A 1 104 ? 12.096 -5.909 14.873 1.00 96.88 104 SER A C 1
ATOM 800 O O . SER A 1 104 ? 12.631 -5.903 15.980 1.00 96.88 104 SER A O 1
ATOM 802 N N . LYS A 1 105 ? 10.908 -5.336 14.643 1.00 96.06 105 LYS A N 1
ATOM 803 C CA . LYS A 1 105 ? 10.088 -4.633 15.637 1.00 96.06 105 LYS A CA 1
ATOM 804 C C . LYS A 1 105 ? 8.871 -5.450 16.090 1.00 96.06 105 LYS A C 1
ATOM 806 O O . LYS A 1 105 ? 7.921 -4.906 16.649 1.00 96.06 105 LYS A O 1
ATOM 811 N N . GLY A 1 106 ? 8.913 -6.764 15.868 1.00 93.31 106 GLY A N 1
ATOM 812 C CA . GLY A 1 106 ? 7.926 -7.724 16.358 1.00 93.31 106 GLY A CA 1
ATOM 813 C C . GLY A 1 106 ? 6.656 -7.828 15.518 1.00 93.31 106 GLY A C 1
ATOM 814 O O . GLY A 1 106 ? 5.766 -8.589 15.884 1.00 93.31 106 GLY A O 1
ATOM 815 N N . LEU A 1 107 ? 6.554 -7.116 14.392 1.00 93.31 107 LEU A N 1
ATOM 816 C CA . LEU A 1 107 ? 5.375 -7.150 13.535 1.00 93.31 107 LEU A CA 1
ATOM 817 C C . LEU A 1 107 ? 5.606 -8.081 12.342 1.00 93.31 107 LEU A C 1
ATOM 819 O O . LEU A 1 107 ? 6.337 -7.762 11.409 1.00 93.31 107 LEU A O 1
ATOM 823 N N . THR A 1 108 ? 4.967 -9.248 12.357 1.00 92.44 108 THR A N 1
ATOM 824 C CA . THR A 1 108 ? 4.954 -10.153 11.201 1.00 92.44 108 THR A CA 1
ATOM 825 C C . THR A 1 108 ? 3.622 -10.031 10.483 1.00 92.44 108 THR A C 1
ATOM 827 O O . THR A 1 108 ? 2.590 -10.306 11.078 1.00 92.44 108 THR A O 1
ATOM 830 N N . VAL A 1 109 ? 3.654 -9.657 9.207 1.00 91.19 109 VAL A N 1
ATOM 831 C CA . VAL A 1 109 ? 2.475 -9.592 8.329 1.00 91.19 109 VAL A CA 1
ATOM 832 C C . VAL A 1 109 ? 2.450 -10.791 7.387 1.00 91.19 109 VAL A C 1
ATOM 834 O O . VAL A 1 109 ? 3.507 -11.340 7.077 1.00 91.19 109 VAL A O 1
ATOM 837 N N . THR A 1 110 ? 1.276 -11.210 6.920 1.00 91.50 110 THR A N 1
ATOM 838 C CA . THR A 1 110 ? 1.139 -12.260 5.889 1.00 91.50 110 THR A CA 1
ATOM 839 C C . THR A 1 110 ? 1.290 -11.719 4.479 1.00 91.50 110 THR A C 1
ATOM 841 O O . THR A 1 110 ? 1.773 -12.421 3.586 1.00 91.50 110 THR A O 1
ATOM 844 N N . ASP A 1 111 ? 0.901 -10.464 4.301 1.00 93.81 111 ASP A N 1
ATOM 845 C CA . ASP A 1 111 ? 0.784 -9.810 3.018 1.00 93.81 111 ASP A CA 1
ATOM 846 C C . ASP A 1 111 ? 1.563 -8.493 3.018 1.00 93.81 111 ASP A C 1
ATOM 848 O O . ASP A 1 111 ? 1.618 -7.787 4.027 1.00 93.81 111 ASP A O 1
ATOM 852 N N . LEU A 1 112 ? 2.158 -8.156 1.875 1.00 97.81 112 LEU A N 1
ATOM 853 C CA . LEU A 1 112 ? 2.704 -6.827 1.615 1.00 97.81 112 LEU A CA 1
ATOM 854 C C . LEU A 1 112 ? 2.112 -6.281 0.317 1.00 97.81 112 LEU A C 1
ATOM 856 O O . LEU A 1 112 ? 2.173 -6.925 -0.734 1.00 97.81 112 LEU A O 1
ATOM 860 N N . TRP A 1 113 ? 1.555 -5.076 0.398 1.00 98.50 113 TRP A N 1
ATOM 861 C CA . TRP A 1 113 ? 1.011 -4.367 -0.750 1.00 98.50 113 TRP A CA 1
ATOM 862 C C . TRP A 1 113 ? 2.045 -3.410 -1.356 1.00 98.50 113 TRP A C 1
ATOM 864 O O . TRP A 1 113 ? 2.702 -2.649 -0.650 1.00 98.50 113 TRP A O 1
ATOM 874 N N . ILE A 1 114 ? 2.174 -3.414 -2.680 1.00 98.81 114 ILE A N 1
ATOM 875 C CA . ILE A 1 114 ? 3.019 -2.481 -3.434 1.00 98.81 114 ILE A CA 1
ATOM 876 C C . ILE A 1 114 ? 2.117 -1.388 -4.002 1.00 98.81 114 ILE A C 1
ATOM 878 O O . ILE A 1 114 ? 1.274 -1.661 -4.854 1.00 98.81 114 ILE A O 1
ATOM 882 N N . LYS A 1 115 ? 2.280 -0.142 -3.556 1.00 98.62 115 LYS A N 1
ATOM 883 C CA . LYS A 1 115 ? 1.469 0.988 -4.017 1.00 98.62 115 LYS A CA 1
ATOM 884 C C . LYS A 1 115 ? 2.088 1.648 -5.246 1.00 98.62 115 LYS A C 1
ATOM 886 O O . LYS A 1 115 ? 3.005 2.456 -5.144 1.00 98.62 115 LYS A O 1
ATOM 891 N N . ALA A 1 116 ? 1.562 1.300 -6.416 1.00 97.81 116 ALA A N 1
ATOM 892 C CA . ALA A 1 116 ? 2.010 1.761 -7.726 1.00 97.81 116 ALA A CA 1
ATOM 893 C C . ALA A 1 116 ? 1.020 2.789 -8.305 1.00 97.81 116 ALA A C 1
ATOM 895 O O . ALA A 1 116 ? 0.328 2.527 -9.289 1.00 97.81 116 ALA A O 1
ATOM 896 N N . THR A 1 117 ? 0.922 3.951 -7.651 1.00 96.62 117 THR A N 1
ATOM 897 C CA . THR A 1 117 ? 0.004 5.043 -8.040 1.00 96.62 117 THR A CA 1
ATOM 898 C C . THR A 1 117 ? 0.711 6.371 -8.308 1.00 96.62 117 THR A C 1
ATOM 900 O O . THR A 1 117 ? 0.231 7.166 -9.111 1.00 96.62 117 THR A O 1
ATOM 903 N N . ASP A 1 118 ? 1.840 6.636 -7.646 1.00 96.00 118 ASP A N 1
ATOM 904 C CA . ASP A 1 118 ? 2.583 7.891 -7.789 1.00 96.00 118 ASP A CA 1
ATOM 905 C C . ASP A 1 118 ? 3.575 7.808 -8.954 1.00 96.00 118 ASP A C 1
ATOM 907 O O . ASP A 1 118 ? 4.668 7.265 -8.811 1.00 96.00 118 ASP A O 1
ATOM 911 N N . LEU A 1 11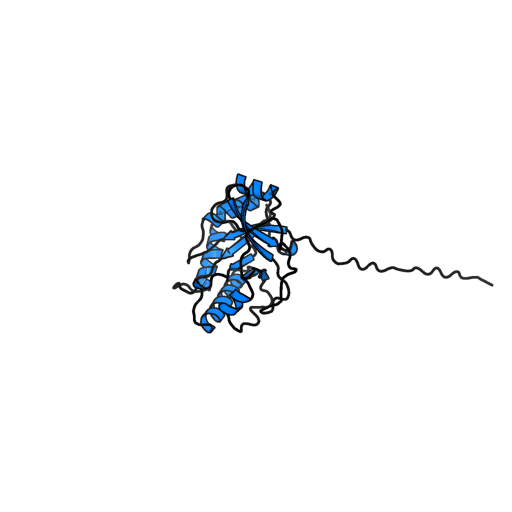9 ? 3.203 8.368 -10.108 1.00 96.44 119 LEU A N 1
ATOM 912 C CA . LEU A 1 119 ? 4.020 8.345 -11.327 1.00 96.44 119 LEU A CA 1
ATOM 913 C C . LEU A 1 119 ? 5.391 9.015 -11.158 1.00 96.44 119 LEU A C 1
ATOM 915 O O . LEU A 1 119 ? 6.314 8.677 -11.893 1.00 96.44 119 LEU A O 1
ATOM 919 N N . SER A 1 120 ? 5.549 9.933 -10.196 1.00 97.19 120 SER A N 1
ATOM 920 C CA . SER A 1 120 ? 6.831 10.610 -9.952 1.00 97.19 120 SER A CA 1
ATOM 921 C C . SER A 1 120 ? 7.906 9.678 -9.381 1.00 97.19 120 SER A C 1
ATOM 923 O O . SER A 1 120 ? 9.092 9.995 -9.435 1.00 97.19 120 SER A O 1
ATOM 925 N N . LYS A 1 121 ? 7.495 8.512 -8.869 1.00 98.12 121 LYS A N 1
ATOM 926 C CA . LYS A 1 121 ? 8.362 7.476 -8.298 1.00 98.12 121 LYS A CA 1
ATOM 927 C C . LYS A 1 121 ? 8.857 6.457 -9.320 1.00 98.12 121 LYS A C 1
ATOM 929 O O . LYS A 1 121 ? 9.658 5.584 -8.977 1.00 98.12 121 LYS A O 1
ATOM 934 N N . TRP A 1 122 ? 8.401 6.549 -10.566 1.00 98.06 122 TRP A N 1
ATOM 935 C CA . TRP A 1 122 ? 8.690 5.575 -11.615 1.00 98.06 122 TRP A CA 1
ATOM 936 C C . TRP A 1 122 ? 9.596 6.155 -12.697 1.00 98.06 122 TRP A C 1
ATOM 938 O O . TRP A 1 122 ? 9.588 7.352 -12.981 1.00 98.06 122 TRP A O 1
ATOM 948 N N . ASN A 1 123 ? 10.402 5.286 -13.301 1.00 96.56 123 ASN A N 1
ATOM 949 C CA . ASN A 1 123 ? 11.371 5.669 -14.309 1.00 96.56 123 ASN A CA 1
ATOM 950 C C . ASN A 1 123 ? 10.646 5.953 -15.632 1.00 96.56 123 ASN A C 1
ATOM 952 O O . ASN A 1 123 ? 9.586 5.393 -15.907 1.00 96.56 123 ASN A O 1
ATOM 956 N N . SER A 1 124 ? 11.222 6.782 -16.501 1.00 95.38 124 SER A N 1
ATOM 957 C CA . SER A 1 124 ? 10.687 6.962 -17.858 1.00 95.38 124 SER A CA 1
ATOM 958 C C . SER A 1 124 ? 10.922 5.736 -18.755 1.00 95.38 124 SER A C 1
ATOM 960 O O . SER A 1 124 ? 10.240 5.564 -19.766 1.00 95.38 124 SER A O 1
ATOM 962 N N . SER A 1 125 ? 11.872 4.868 -18.397 1.00 96.44 125 SER A N 1
ATOM 963 C CA . SER A 1 125 ? 12.132 3.602 -19.075 1.00 96.44 125 SER A CA 1
ATOM 964 C C . SER A 1 125 ? 11.076 2.558 -18.718 1.00 96.44 125 SER A C 1
ATOM 966 O O . SER A 1 125 ? 11.064 1.996 -17.622 1.00 96.44 125 SER A O 1
ATOM 968 N N . ILE A 1 126 ? 10.238 2.235 -19.703 1.00 94.06 126 ILE A N 1
ATOM 969 C CA . ILE A 1 126 ? 9.206 1.195 -19.608 1.00 94.06 126 ILE A CA 1
ATOM 970 C C . ILE A 1 126 ? 9.820 -0.148 -19.195 1.00 94.06 126 ILE A C 1
ATOM 972 O O . ILE A 1 126 ? 9.365 -0.769 -18.239 1.00 94.06 126 ILE A O 1
ATOM 976 N N . MET A 1 127 ? 10.893 -0.575 -19.871 1.00 95.19 127 MET A N 1
ATOM 977 C CA . MET A 1 127 ? 11.550 -1.853 -19.575 1.00 95.19 127 MET A CA 1
ATOM 978 C C . MET A 1 127 ? 12.113 -1.885 -18.149 1.00 95.19 127 MET A C 1
ATOM 980 O O . MET A 1 127 ? 12.041 -2.914 -17.482 1.00 95.19 127 MET A O 1
ATOM 984 N N . PHE A 1 128 ? 12.637 -0.758 -17.658 1.00 97.12 128 PHE A N 1
ATOM 985 C CA . PHE A 1 128 ? 13.108 -0.674 -16.280 1.00 97.12 128 PHE A CA 1
ATOM 986 C C . PHE A 1 128 ? 11.954 -0.870 -15.294 1.00 97.12 128 PHE A C 1
ATOM 988 O O . PHE A 1 128 ? 12.064 -1.702 -14.400 1.00 97.12 128 PHE A O 1
ATOM 995 N N . ASN A 1 129 ? 10.830 -0.172 -15.482 1.00 97.88 129 ASN A N 1
ATOM 996 C CA . ASN A 1 129 ? 9.666 -0.303 -14.600 1.00 97.88 129 ASN A CA 1
ATOM 997 C C . ASN A 1 129 ? 9.101 -1.726 -14.594 1.00 97.88 129 ASN A C 1
ATOM 999 O O . ASN A 1 129 ? 8.724 -2.230 -13.539 1.00 97.88 129 ASN A O 1
ATOM 1003 N N . TYR A 1 130 ? 9.084 -2.388 -15.754 1.00 96.62 130 TYR A N 1
ATOM 1004 C CA . TYR A 1 130 ? 8.652 -3.779 -15.882 1.00 96.62 130 TYR A CA 1
ATOM 1005 C C . TYR A 1 130 ? 9.493 -4.722 -15.023 1.00 96.62 130 TYR A C 1
ATOM 1007 O O . TYR A 1 130 ? 8.958 -5.510 -14.237 1.00 96.62 130 TYR A O 1
ATOM 1015 N N . VAL A 1 131 ? 10.817 -4.638 -15.186 1.00 96.69 131 VAL A N 1
ATOM 1016 C CA . VAL A 1 131 ? 11.769 -5.458 -14.435 1.00 96.69 131 VAL A CA 1
ATOM 1017 C C . VAL A 1 131 ? 11.664 -5.130 -12.951 1.00 96.69 131 VAL A C 1
ATOM 1019 O O . VAL A 1 131 ? 11.503 -6.035 -12.141 1.00 96.69 131 VAL A O 1
ATOM 1022 N N . PHE A 1 132 ? 11.645 -3.845 -12.598 1.00 98.31 132 PHE A N 1
ATOM 1023 C CA . PHE A 1 132 ? 11.583 -3.393 -11.214 1.00 98.31 132 PHE A CA 1
ATOM 1024 C C . PHE A 1 132 ? 10.313 -3.876 -10.498 1.00 98.31 132 PHE A C 1
ATOM 1026 O O . PHE A 1 132 ? 10.402 -4.421 -9.400 1.00 98.31 132 PHE A O 1
ATOM 1033 N N . LEU A 1 133 ? 9.133 -3.752 -11.119 1.00 98.38 133 LEU A N 1
ATOM 1034 C CA . LEU A 1 133 ? 7.878 -4.246 -10.543 1.00 98.38 133 LEU A CA 1
ATOM 1035 C C . LEU A 1 133 ? 7.892 -5.773 -10.366 1.00 98.38 133 LEU A C 1
ATOM 1037 O O . LEU A 1 133 ? 7.467 -6.279 -9.325 1.00 98.38 133 LEU A O 1
ATOM 1041 N N . SER A 1 134 ? 8.427 -6.502 -11.348 1.00 96.94 134 SER A N 1
ATOM 1042 C CA . SER A 1 134 ? 8.573 -7.962 -11.272 1.00 96.94 134 SER A CA 1
ATOM 1043 C C . SER A 1 134 ? 9.525 -8.380 -10.146 1.00 96.94 134 SER A C 1
ATOM 1045 O O . SER A 1 134 ? 9.259 -9.332 -9.412 1.00 96.94 134 SER A O 1
ATOM 1047 N N . GLU A 1 135 ? 10.625 -7.649 -9.963 1.00 98.00 135 GLU A N 1
ATOM 1048 C CA . GLU A 1 135 ? 11.583 -7.881 -8.883 1.00 98.00 135 GLU A CA 1
ATOM 1049 C C . GLU A 1 135 ? 11.008 -7.554 -7.503 1.00 98.00 135 GLU A C 1
ATOM 1051 O O . GLU A 1 135 ? 11.270 -8.307 -6.564 1.00 98.00 135 GLU A O 1
ATOM 1056 N N . LEU A 1 136 ? 10.189 -6.501 -7.367 1.00 98.69 136 LEU A N 1
ATOM 1057 C CA . LEU A 1 136 ? 9.458 -6.226 -6.124 1.00 98.69 136 LEU A CA 1
ATOM 1058 C C . LEU A 1 136 ? 8.576 -7.427 -5.764 1.00 98.69 136 LEU A C 1
ATOM 1060 O O . LEU A 1 136 ? 8.692 -7.974 -4.669 1.00 98.69 136 LEU A O 1
ATOM 1064 N N . VAL A 1 137 ? 7.745 -7.882 -6.707 1.00 98.19 137 VAL A N 1
ATOM 1065 C CA . VAL A 1 137 ? 6.853 -9.040 -6.532 1.00 98.19 137 VAL A CA 1
ATOM 1066 C C . VAL A 1 137 ? 7.632 -10.289 -6.116 1.00 98.19 137 VAL A C 1
ATOM 1068 O O . VAL A 1 137 ? 7.267 -10.956 -5.144 1.00 98.19 137 VAL A O 1
ATOM 1071 N N . ASN A 1 138 ? 8.729 -10.591 -6.809 1.00 97.69 138 ASN A N 1
ATOM 1072 C CA . ASN A 1 138 ? 9.563 -11.752 -6.505 1.00 97.69 138 ASN A CA 1
ATOM 1073 C C . ASN A 1 138 ? 10.238 -11.639 -5.135 1.00 97.69 138 ASN A C 1
ATOM 1075 O O . ASN A 1 138 ? 10.307 -12.631 -4.410 1.00 97.69 138 ASN A O 1
ATOM 1079 N N . ALA A 1 139 ? 10.698 -10.447 -4.747 1.00 98.50 139 ALA A N 1
ATOM 1080 C CA . ALA A 1 139 ? 11.296 -10.222 -3.438 1.00 98.50 139 ALA A CA 1
ATOM 1081 C C . ALA A 1 139 ? 10.277 -10.423 -2.305 1.00 98.50 139 ALA A C 1
ATOM 1083 O O . ALA A 1 139 ? 10.602 -11.082 -1.319 1.00 98.50 139 ALA A O 1
ATOM 1084 N N . VAL A 1 140 ? 9.033 -9.946 -2.455 1.00 98.50 140 VAL A N 1
ATOM 1085 C CA . VAL A 1 140 ? 7.970 -10.185 -1.457 1.00 98.50 140 VAL A CA 1
ATOM 1086 C C . VAL A 1 140 ? 7.709 -11.685 -1.299 1.00 98.50 140 VAL A C 1
ATOM 1088 O O . VAL A 1 140 ? 7.711 -12.206 -0.181 1.00 98.50 140 VAL A O 1
ATOM 1091 N N . LYS A 1 141 ? 7.569 -12.405 -2.420 1.00 97.19 141 LYS A N 1
ATOM 1092 C CA . LYS A 1 141 ? 7.372 -13.863 -2.423 1.00 97.19 141 LYS A CA 1
ATOM 1093 C C . LYS A 1 141 ? 8.558 -14.611 -1.804 1.00 97.19 141 LYS A C 1
ATOM 1095 O O . LYS A 1 141 ? 8.349 -15.572 -1.067 1.00 97.19 141 LYS A O 1
ATOM 1100 N N . ALA A 1 142 ? 9.790 -14.156 -2.035 1.00 97.62 142 ALA A N 1
ATOM 1101 C CA . ALA A 1 142 ? 10.998 -14.752 -1.460 1.00 97.62 142 ALA A CA 1
ATOM 1102 C C . ALA A 1 142 ? 11.062 -14.642 0.076 1.00 97.62 142 ALA A C 1
ATOM 1104 O O . ALA A 1 142 ? 11.668 -15.493 0.722 1.00 97.62 142 ALA A O 1
ATOM 1105 N N . HIS A 1 143 ? 10.386 -13.653 0.672 1.00 97.62 143 HIS A N 1
ATOM 1106 C CA . HIS A 1 143 ? 10.184 -13.554 2.126 1.00 97.62 143 HIS A CA 1
ATOM 1107 C C . HIS A 1 143 ? 9.035 -14.436 2.648 1.00 97.62 143 HIS A C 1
ATOM 1109 O O . HIS A 1 143 ? 8.665 -14.354 3.821 1.00 97.62 143 HIS A O 1
ATOM 1115 N N . GLY A 1 144 ? 8.440 -15.280 1.799 1.00 96.19 144 GLY A N 1
ATOM 1116 C CA . GLY A 1 144 ? 7.295 -16.115 2.158 1.00 96.19 144 GLY A CA 1
ATOM 1117 C C . GLY A 1 144 ? 6.056 -15.284 2.485 1.00 96.19 144 GLY A C 1
ATOM 1118 O O . GLY A 1 144 ? 5.306 -15.628 3.400 1.00 96.19 144 GLY A O 1
ATOM 1119 N N . ARG A 1 145 ? 5.886 -14.144 1.807 1.00 95.50 145 ARG A N 1
ATOM 1120 C CA . ARG A 1 145 ? 4.720 -13.267 1.932 1.00 95.50 145 ARG A CA 1
ATOM 1121 C C . ARG A 1 145 ? 3.890 -13.320 0.665 1.00 95.50 145 ARG A C 1
ATOM 1123 O O . ARG A 1 145 ? 4.412 -13.481 -0.439 1.00 95.50 145 ARG A O 1
ATOM 1130 N N . LYS A 1 146 ? 2.585 -13.169 0.836 1.00 95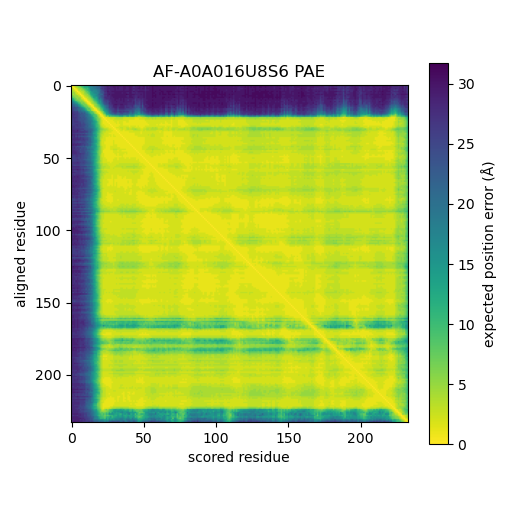.38 146 LYS A N 1
ATOM 1131 C CA . LYS A 1 146 ? 1.674 -12.901 -0.271 1.00 95.38 146 LYS A CA 1
ATOM 1132 C C . LYS A 1 146 ? 1.847 -11.447 -0.705 1.00 95.38 146 LYS A C 1
ATOM 1134 O O . LYS A 1 146 ? 2.171 -10.577 0.102 1.00 95.38 146 LYS A O 1
ATOM 1139 N N . VAL A 1 147 ? 1.640 -11.188 -1.987 1.00 96.69 147 VAL A N 1
ATOM 1140 C CA . VAL A 1 147 ? 1.817 -9.860 -2.572 1.00 96.69 147 VAL A CA 1
ATOM 1141 C C . VAL A 1 147 ? 0.506 -9.375 -3.166 1.00 96.69 147 VAL A C 1
ATOM 1143 O O . VAL A 1 147 ? -0.260 -10.142 -3.753 1.00 96.69 147 VAL A O 1
ATOM 1146 N N . GLY A 1 148 ? 0.253 -8.083 -3.023 1.00 97.44 148 GLY A N 1
ATOM 1147 C CA . GLY A 1 148 ? -0.769 -7.399 -3.795 1.00 97.44 148 GLY A CA 1
ATOM 1148 C C . GLY A 1 148 ? -0.264 -6.064 -4.315 1.00 97.44 148 GLY A C 1
ATOM 1149 O O . GLY A 1 148 ? 0.756 -5.554 -3.854 1.00 97.44 148 GLY A O 1
ATOM 1150 N N . ILE A 1 149 ? -0.972 -5.497 -5.284 1.00 98.44 149 ILE A N 1
ATOM 1151 C CA . ILE A 1 149 ? -0.652 -4.194 -5.866 1.00 98.44 149 ILE A CA 1
ATOM 1152 C C . ILE A 1 149 ? -1.816 -3.240 -5.607 1.00 98.44 149 ILE A C 1
ATOM 1154 O O . ILE A 1 149 ? -2.968 -3.581 -5.866 1.00 98.44 149 ILE A O 1
ATOM 1158 N N . ILE A 1 150 ? -1.507 -2.048 -5.094 1.00 98.50 150 ILE A N 1
ATOM 1159 C CA . ILE A 1 150 ? -2.449 -0.931 -4.987 1.00 98.50 150 ILE A CA 1
ATOM 1160 C C . ILE A 1 150 ? -2.268 -0.051 -6.220 1.00 98.50 150 ILE A C 1
ATOM 1162 O O . ILE A 1 150 ? -1.208 0.560 -6.379 1.00 98.50 150 ILE A O 1
ATOM 1166 N N . THR A 1 151 ? -3.257 -0.020 -7.114 1.00 98.06 151 THR A N 1
ATOM 1167 C CA . THR A 1 151 ? -3.174 0.741 -8.371 1.00 98.06 151 THR A CA 1
ATOM 1168 C C . THR A 1 151 ? -4.541 0.936 -9.039 1.00 98.06 151 THR A C 1
ATOM 1170 O O . THR A 1 151 ? -5.509 0.238 -8.729 1.00 98.06 151 THR A O 1
ATOM 1173 N N . SER A 1 152 ? -4.601 1.860 -10.000 1.00 97.00 152 SER A N 1
ATOM 1174 C CA . SER A 1 152 ? -5.682 1.971 -10.983 1.00 97.00 152 SER A CA 1
ATOM 1175 C C . SER A 1 152 ? -5.213 1.410 -12.325 1.00 97.00 152 SER A C 1
ATOM 1177 O O . SER A 1 152 ? -4.011 1.332 -12.575 1.00 97.00 152 SER A O 1
ATOM 1179 N N . SER A 1 153 ? -6.137 1.072 -13.229 1.00 95.56 153 SER A N 1
ATOM 1180 C CA . SER A 1 153 ? -5.769 0.674 -14.597 1.00 95.56 153 SER A CA 1
ATOM 1181 C C . SER A 1 153 ? -4.934 1.755 -15.293 1.00 95.56 153 SER A C 1
ATOM 1183 O O . SER A 1 153 ? -3.945 1.459 -15.960 1.00 95.56 153 SER A O 1
ATOM 1185 N N . GLU A 1 154 ? -5.283 3.023 -15.084 1.00 96.00 154 GLU A N 1
ATOM 1186 C CA . GLU A 1 154 ? -4.565 4.159 -15.650 1.00 96.00 154 GLU A CA 1
ATOM 1187 C C . GLU A 1 154 ? -3.146 4.301 -15.095 1.00 96.00 154 GLU A C 1
ATOM 1189 O O . GLU A 1 154 ? -2.202 4.436 -15.872 1.00 96.00 154 GLU A O 1
ATOM 1194 N N . ALA A 1 155 ? -2.974 4.268 -13.770 1.00 96.88 155 ALA A N 1
ATOM 1195 C CA . ALA A 1 155 ? -1.650 4.362 -13.163 1.00 96.88 155 ALA A CA 1
ATOM 1196 C C . ALA A 1 155 ? -0.787 3.167 -13.581 1.00 96.88 155 ALA A C 1
ATOM 1198 O O . ALA A 1 155 ? 0.347 3.351 -14.024 1.00 96.88 155 ALA A O 1
ATOM 1199 N N . PHE A 1 156 ? -1.354 1.961 -13.536 1.00 97.00 156 PHE A N 1
ATOM 1200 C CA . PHE A 1 156 ? -0.676 0.735 -13.927 1.00 97.00 156 PHE A CA 1
ATOM 1201 C C . PHE A 1 156 ? -0.161 0.795 -15.370 1.00 97.00 156 PHE A C 1
ATOM 1203 O O . PHE A 1 156 ? 1.021 0.548 -15.616 1.00 97.00 156 PHE A O 1
ATOM 1210 N N . TYR A 1 157 ? -1.002 1.192 -16.329 1.00 96.44 157 TYR A N 1
ATOM 1211 C CA . TYR A 1 157 ? -0.587 1.286 -17.729 1.00 96.44 157 TYR A CA 1
ATOM 1212 C C . TYR A 1 157 ? 0.261 2.519 -18.048 1.00 96.44 157 TYR A C 1
ATOM 1214 O O . TYR A 1 157 ? 0.981 2.496 -19.040 1.00 96.44 157 TYR A O 1
ATOM 1222 N N . LYS A 1 158 ? 0.249 3.575 -17.226 1.00 96.69 158 LYS A N 1
ATOM 1223 C CA . LYS A 1 158 ? 1.233 4.666 -17.340 1.00 96.69 158 LYS A CA 1
ATOM 1224 C C . LYS A 1 158 ? 2.620 4.238 -16.853 1.00 96.69 158 LYS A C 1
ATOM 1226 O O . LYS A 1 158 ? 3.614 4.643 -17.445 1.00 96.69 158 LYS A O 1
ATOM 1231 N N . ILE A 1 159 ? 2.690 3.413 -15.807 1.00 97.19 159 ILE A N 1
ATOM 1232 C CA . ILE A 1 159 ? 3.949 2.911 -15.233 1.00 97.19 159 ILE A CA 1
ATOM 1233 C C . ILE A 1 159 ? 4.526 1.765 -16.075 1.00 97.19 159 ILE A C 1
ATOM 1235 O O . ILE A 1 159 ? 5.722 1.744 -16.373 1.00 97.19 159 ILE A O 1
ATOM 1239 N N . THR A 1 160 ? 3.669 0.828 -16.482 1.00 96.69 160 THR A N 1
ATOM 1240 C CA . THR A 1 160 ? 4.017 -0.373 -17.252 1.00 96.69 160 THR A CA 1
ATOM 1241 C C . THR A 1 160 ? 3.168 -0.519 -18.534 1.00 96.69 160 THR A C 1
ATOM 1243 O O . THR A 1 160 ? 2.405 -1.477 -18.668 1.00 96.69 160 THR A O 1
ATOM 1246 N N . PRO A 1 161 ? 3.279 0.400 -19.517 1.00 95.94 161 PRO A N 1
ATOM 1247 C CA . PRO A 1 161 ? 2.465 0.346 -20.738 1.00 95.94 161 PRO A CA 1
ATOM 1248 C C . PRO A 1 161 ? 2.648 -0.964 -21.503 1.00 95.94 161 PRO A C 1
ATOM 1250 O O . PRO A 1 161 ? 3.762 -1.222 -21.946 1.00 95.94 161 PRO A O 1
ATOM 1253 N N . GLY A 1 162 ? 1.583 -1.757 -21.684 1.00 90.31 162 GLY A N 1
ATOM 1254 C CA . GLY A 1 162 ? 1.597 -3.050 -22.394 1.00 90.31 162 GLY A CA 1
ATOM 1255 C C . GLY A 1 162 ? 1.851 -4.287 -21.521 1.00 90.31 162 GLY A C 1
ATOM 1256 O O . GLY A 1 162 ? 1.954 -5.394 -22.047 1.00 90.31 162 GLY A O 1
ATOM 1257 N N . MET A 1 163 ? 1.979 -4.123 -20.199 1.00 93.12 163 MET A N 1
ATOM 1258 C CA . MET A 1 163 ? 2.096 -5.258 -19.290 1.00 93.12 163 MET A CA 1
ATOM 1259 C C . MET A 1 163 ? 0.700 -5.837 -19.074 1.00 93.12 163 MET A C 1
ATOM 1261 O O . MET A 1 163 ? -0.091 -5.309 -18.301 1.00 93.12 163 MET A O 1
ATOM 1265 N N . ASP A 1 164 ? 0.385 -6.925 -19.766 1.00 88.94 164 ASP A N 1
ATOM 1266 C CA . ASP A 1 164 ? -0.964 -7.502 -19.724 1.00 88.94 164 ASP A CA 1
ATOM 1267 C C . ASP A 1 164 ? -1.168 -8.498 -18.576 1.00 88.94 164 ASP A C 1
ATOM 1269 O O . ASP A 1 164 ? -2.287 -8.958 -18.351 1.00 88.94 164 ASP A O 1
ATOM 1273 N N . HIS A 1 165 ? -0.103 -8.827 -17.840 1.00 87.50 165 HIS A N 1
ATOM 1274 C CA . HIS A 1 165 ? -0.146 -9.741 -16.706 1.00 87.50 165 HIS A CA 1
ATOM 1275 C C . HIS A 1 165 ? 1.100 -9.584 -15.820 1.00 87.50 165 HIS A C 1
ATOM 1277 O O . HIS A 1 165 ? 2.219 -9.716 -16.314 1.00 87.50 165 HIS A O 1
ATOM 1283 N N . VAL A 1 166 ? 0.918 -9.331 -14.517 1.00 82.81 166 VAL A N 1
ATOM 1284 C CA . VAL A 1 166 ? 2.037 -9.291 -13.552 1.00 82.81 166 VAL A CA 1
ATOM 1285 C C . VAL A 1 166 ? 2.434 -10.705 -13.112 1.00 82.81 166 VAL A C 1
ATOM 1287 O O . VAL A 1 166 ? 3.592 -11.091 -13.241 1.00 82.81 166 VAL A O 1
ATOM 1290 N N . SER A 1 167 ? 1.488 -11.464 -12.547 1.00 82.56 167 SER A N 1
ATOM 1291 C CA . SER A 1 167 ? 1.621 -12.873 -12.137 1.00 82.56 167 SER A CA 1
ATOM 1292 C C . SER A 1 167 ? 0.271 -13.379 -11.598 1.00 82.56 167 SER A C 1
ATOM 1294 O O . SER A 1 167 ? -0.463 -12.606 -10.986 1.00 82.56 167 SER A O 1
ATOM 1296 N N . ASP A 1 168 ? -0.024 -14.674 -11.770 1.00 80.44 168 ASP A N 1
ATOM 1297 C CA . ASP A 1 168 ? -1.299 -15.309 -11.378 1.00 80.44 168 ASP A CA 1
ATOM 1298 C C . ASP A 1 168 ? -1.676 -15.146 -9.891 1.00 80.44 168 ASP A C 1
ATOM 1300 O O . ASP A 1 168 ? -2.855 -15.081 -9.554 1.00 80.44 168 ASP A O 1
ATOM 1304 N N . ASP A 1 169 ? -0.684 -15.021 -9.004 1.00 87.75 169 ASP A N 1
ATOM 1305 C CA . ASP A 1 169 ? -0.876 -14.981 -7.545 1.00 87.75 169 ASP A CA 1
ATOM 1306 C C . ASP A 1 169 ? -0.655 -13.581 -6.939 1.00 87.75 169 ASP A C 1
ATOM 1308 O O . ASP A 1 169 ? -0.179 -13.448 -5.807 1.00 87.75 169 ASP A O 1
ATOM 1312 N N . VAL A 1 170 ? -0.925 -12.517 -7.701 1.00 95.31 170 VAL A N 1
ATOM 1313 C CA . VAL A 1 170 ? -0.830 -11.131 -7.213 1.00 95.31 170 VAL A CA 1
ATOM 1314 C C . VAL A 1 170 ? -2.231 -10.571 -7.003 1.00 95.31 170 VAL A C 1
ATOM 1316 O O . VAL A 1 170 ? -3.020 -10.492 -7.939 1.00 95.31 170 VAL A O 1
ATOM 1319 N N . ARG A 1 171 ? -2.539 -10.153 -5.773 1.00 95.81 171 ARG A N 1
ATOM 1320 C CA . ARG A 1 171 ? -3.833 -9.546 -5.410 1.00 95.81 171 ARG A CA 1
ATOM 1321 C C . ARG A 1 171 ? -3.952 -8.106 -5.905 1.00 95.81 171 ARG A C 1
ATOM 1323 O O . ARG A 1 171 ? -2.936 -7.434 -6.093 1.00 95.81 171 ARG A O 1
ATOM 1330 N N . LEU A 1 172 ? -5.179 -7.601 -6.032 1.00 96.50 172 LEU A N 1
ATOM 1331 C CA . LEU A 1 172 ? -5.430 -6.213 -6.443 1.00 96.50 172 LEU A CA 1
ATOM 1332 C C . LEU A 1 172 ? -6.172 -5.412 -5.369 1.00 96.50 172 LEU A C 1
ATOM 1334 O O . LEU A 1 172 ? -7.290 -5.753 -4.985 1.00 96.50 172 LEU A O 1
ATOM 1338 N N . TRP A 1 173 ? -5.578 -4.292 -4.960 1.00 97.69 173 TRP A N 1
ATOM 1339 C CA . TRP A 1 173 ? -6.260 -3.212 -4.255 1.00 97.69 173 TRP A CA 1
ATOM 1340 C C . TRP A 1 173 ? -6.530 -2.090 -5.254 1.00 97.69 173 TRP A C 1
ATOM 1342 O O . TRP A 1 173 ? -5.673 -1.262 -5.562 1.00 97.69 173 TRP A O 1
ATOM 1352 N N . TYR A 1 174 ? -7.730 -2.099 -5.810 1.00 96.19 174 TYR A N 1
ATOM 1353 C CA . TYR A 1 174 ? -8.124 -1.194 -6.874 1.00 96.19 174 TYR A CA 1
ATOM 1354 C C . TYR A 1 174 ? -8.247 0.246 -6.362 1.00 96.19 174 TYR A C 1
ATOM 1356 O O . TYR A 1 174 ? -8.860 0.509 -5.328 1.00 96.19 174 TYR A O 1
ATOM 1364 N N . THR A 1 175 ? -7.684 1.202 -7.090 1.00 95.56 175 THR A N 1
ATOM 1365 C CA . THR A 1 175 ? -7.930 2.629 -6.867 1.00 95.56 175 THR A CA 1
ATOM 1366 C C . THR A 1 175 ? -8.606 3.227 -8.088 1.00 95.56 175 THR A C 1
ATOM 1368 O O . THR A 1 175 ? -8.357 2.821 -9.223 1.00 95.56 175 THR A O 1
ATOM 1371 N N . ILE A 1 176 ? -9.434 4.239 -7.870 1.00 87.00 176 ILE A N 1
ATOM 1372 C CA . ILE A 1 176 ? -9.987 5.051 -8.954 1.00 87.00 176 ILE A CA 1
ATOM 1373 C C . ILE A 1 176 ? -8.938 6.058 -9.448 1.00 87.00 176 ILE A C 1
ATOM 1375 O O . ILE A 1 176 ? -8.114 6.530 -8.665 1.00 87.00 176 ILE A O 1
ATOM 1379 N N . SER A 1 177 ? -8.936 6.360 -10.750 1.00 83.75 177 SER A N 1
ATOM 1380 C CA . SER A 1 177 ? -7.955 7.266 -11.371 1.00 83.75 177 SER A CA 1
ATOM 1381 C C . SER A 1 177 ? -7.961 8.669 -10.775 1.00 83.75 177 SER A C 1
ATOM 1383 O O . SER A 1 177 ? -6.906 9.265 -10.574 1.00 83.75 177 SER A O 1
ATOM 1385 N N . GLU A 1 178 ? -9.155 9.179 -10.481 1.00 86.06 178 GLU A N 1
ATOM 1386 C CA . GLU A 1 178 ? -9.357 10.475 -9.849 1.00 86.06 178 GLU A CA 1
ATOM 1387 C C . GLU A 1 178 ? -9.950 10.250 -8.456 1.00 86.06 178 GLU A C 1
ATOM 1389 O O . GLU A 1 178 ? -11.137 9.915 -8.342 1.00 86.06 178 GLU A O 1
ATOM 1394 N N . PRO A 1 179 ? -9.137 10.391 -7.391 1.00 84.19 179 PRO A N 1
ATOM 1395 C CA . PRO A 1 179 ? -9.601 10.188 -6.030 1.00 84.19 179 PRO A CA 1
ATOM 1396 C C . PRO A 1 179 ? -10.759 11.125 -5.687 1.00 84.19 179 PRO A C 1
ATOM 1398 O O . PRO A 1 179 ? -10.637 12.348 -5.758 1.00 84.19 179 PRO A O 1
ATOM 1401 N N . GLN A 1 180 ? -11.882 10.545 -5.277 1.00 91.06 180 GLN A N 1
ATOM 1402 C CA . GLN A 1 180 ? -13.062 11.291 -4.853 1.00 91.06 180 GLN A CA 1
ATOM 1403 C C . GLN A 1 180 ? -12.947 11.653 -3.373 1.00 91.06 180 GLN A C 1
ATOM 1405 O O . GLN A 1 180 ? -12.466 10.856 -2.568 1.00 91.06 180 GLN A O 1
ATOM 1410 N N . GLN A 1 181 ? -13.405 12.844 -2.987 1.00 93.81 181 GLN A N 1
ATOM 1411 C CA . GLN A 1 181 ? -13.511 13.188 -1.567 1.00 93.81 181 GLN A CA 1
ATOM 1412 C C . GLN A 1 181 ? -14.549 12.294 -0.889 1.00 93.81 181 GLN A C 1
ATOM 1414 O O . GLN A 1 181 ? -15.588 11.980 -1.468 1.00 93.81 181 GLN A O 1
ATOM 1419 N N . CYS A 1 182 ? -14.287 11.893 0.350 1.00 92.25 182 CYS A N 1
ATOM 1420 C CA . CYS A 1 182 ? -15.225 11.056 1.083 1.00 92.25 182 CYS A CA 1
ATOM 1421 C C . CYS A 1 182 ? -16.539 11.795 1.377 1.00 92.25 182 CYS A C 1
ATOM 1423 O O . CYS A 1 182 ? -16.575 12.729 2.177 1.00 92.25 182 CYS A O 1
ATOM 1425 N N . ASN A 1 183 ? -17.629 11.314 0.773 1.00 85.94 183 ASN A N 1
ATOM 1426 C CA . ASN A 1 183 ? -19.003 11.748 1.022 1.00 85.94 183 ASN A CA 1
ATOM 1427 C C . ASN A 1 183 ? -19.867 10.546 1.451 1.00 85.94 183 ASN A C 1
ATOM 1429 O O . ASN A 1 183 ? -20.733 10.066 0.723 1.00 85.94 183 ASN A O 1
ATOM 1433 N N . GLY A 1 184 ? -19.577 9.994 2.630 1.00 84.19 184 GLY A N 1
ATOM 1434 C CA . GLY A 1 184 ? -20.241 8.791 3.133 1.00 84.19 184 GLY A CA 1
ATOM 1435 C C . GLY A 1 184 ? -19.647 7.495 2.570 1.00 84.19 184 GLY A C 1
ATOM 1436 O O . GLY A 1 184 ? -18.440 7.281 2.648 1.00 84.19 184 GLY A O 1
ATOM 1437 N N . THR A 1 185 ? -20.508 6.605 2.071 1.00 86.62 185 THR A N 1
ATOM 1438 C CA . THR A 1 185 ? -20.146 5.234 1.636 1.00 86.62 185 THR A CA 1
ATOM 1439 C C . THR A 1 185 ? -20.348 5.010 0.136 1.00 86.62 185 THR A C 1
ATOM 1441 O O . THR A 1 185 ? -20.320 3.879 -0.340 1.00 86.62 185 THR A O 1
ATOM 1444 N N . GLU A 1 186 ? -20.563 6.086 -0.622 1.00 89.19 186 GLU A N 1
ATOM 1445 C CA . GLU A 1 186 ? -20.687 6.021 -2.076 1.00 89.19 186 GLU A CA 1
ATOM 1446 C C . GLU A 1 186 ? -19.410 5.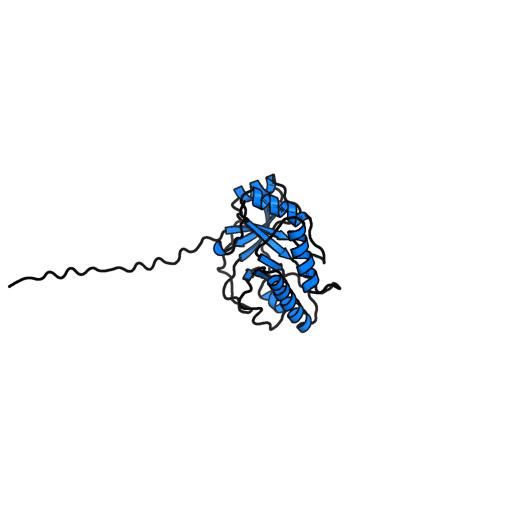441 -2.703 1.00 89.19 186 GLU A C 1
ATOM 1448 O O . GLU A 1 186 ? -18.298 5.826 -2.344 1.00 89.19 186 GLU A O 1
ATOM 1453 N N . GLY A 1 187 ? -19.573 4.472 -3.606 1.00 90.50 187 GLY A N 1
ATOM 1454 C CA . GLY A 1 187 ? -18.461 3.780 -4.258 1.00 90.50 187 GLY A CA 1
ATOM 1455 C C . GLY A 1 187 ? -17.759 2.719 -3.402 1.00 90.50 187 GLY A C 1
ATOM 1456 O O . GLY A 1 187 ? -16.788 2.129 -3.882 1.00 90.50 187 GLY A O 1
ATOM 1457 N N . ALA A 1 188 ? -18.229 2.444 -2.178 1.00 93.56 188 ALA A N 1
ATOM 1458 C CA . ALA A 1 188 ? -17.704 1.410 -1.276 1.00 93.56 188 ALA A CA 1
ATOM 1459 C C . ALA A 1 188 ? -18.099 -0.026 -1.699 1.00 93.56 188 ALA A C 1
ATOM 1461 O O . ALA A 1 188 ? -18.549 -0.845 -0.897 1.00 93.56 188 ALA A O 1
ATOM 1462 N N . ASP A 1 189 ? -17.927 -0.326 -2.981 1.00 93.31 189 ASP A N 1
ATOM 1463 C CA . ASP A 1 189 ? -18.190 -1.603 -3.635 1.00 93.31 189 ASP A CA 1
ATOM 1464 C C . ASP A 1 189 ? -17.244 -1.782 -4.837 1.00 93.31 189 ASP A C 1
ATOM 1466 O O . ASP A 1 189 ? -16.408 -0.923 -5.119 1.00 93.31 189 ASP A O 1
ATOM 1470 N N . PHE A 1 190 ? -17.345 -2.913 -5.535 1.00 93.75 190 PHE A N 1
ATOM 1471 C CA . PHE A 1 190 ? -16.534 -3.213 -6.723 1.00 93.75 190 PHE A CA 1
ATOM 1472 C C . PHE A 1 190 ? -17.313 -3.075 -8.041 1.00 93.75 190 PHE A C 1
ATOM 1474 O O . PHE A 1 190 ? -16.868 -3.585 -9.065 1.00 93.75 190 PHE A O 1
ATOM 1481 N N . GLY A 1 191 ? -18.492 -2.449 -8.031 1.00 93.44 191 GLY A N 1
ATOM 1482 C CA . GLY A 1 191 ? -19.401 -2.399 -9.178 1.00 93.44 191 GLY A CA 1
ATOM 1483 C C . GLY A 1 191 ? -18.874 -1.591 -10.365 1.00 93.44 191 GLY A C 1
ATOM 1484 O O . GLY A 1 191 ? -19.309 -1.806 -11.492 1.00 93.44 191 GLY A O 1
ATOM 1485 N N . ASP A 1 192 ? -17.921 -0.695 -10.122 1.00 93.00 192 ASP A N 1
ATOM 1486 C CA . ASP A 1 192 ? -17.231 0.110 -11.134 1.00 93.00 192 ASP A CA 1
ATOM 1487 C C . ASP A 1 192 ? -15.936 -0.530 -11.658 1.00 93.00 192 ASP A C 1
ATOM 1489 O O . ASP A 1 192 ? -15.313 0.007 -12.577 1.00 93.00 192 ASP A O 1
ATOM 1493 N N . PHE A 1 193 ? -15.518 -1.670 -11.102 1.00 95.19 193 PHE A N 1
ATOM 1494 C CA . PHE A 1 193 ? -14.285 -2.326 -11.510 1.00 95.19 193 PHE A CA 1
ATOM 1495 C C . PHE A 1 193 ? -14.384 -2.872 -12.939 1.00 95.19 193 PHE A C 1
ATOM 1497 O O . PHE A 1 193 ? -15.325 -3.579 -13.301 1.00 95.19 193 PHE A O 1
ATOM 1504 N N . GLN A 1 194 ? -13.346 -2.608 -13.731 1.00 94.56 194 GLN A N 1
ATOM 1505 C CA . GLN A 1 194 ? -13.146 -3.202 -15.049 1.00 94.56 194 GLN A CA 1
ATOM 1506 C C . GLN A 1 194 ? -11.832 -3.971 -15.052 1.00 94.56 194 GLN A C 1
ATOM 1508 O O . GLN A 1 194 ? -10.827 -3.476 -14.546 1.00 94.56 194 GLN A O 1
ATOM 1513 N N . SER A 1 195 ? -11.836 -5.173 -15.628 1.00 94.88 195 SER A N 1
ATOM 1514 C CA . SER A 1 195 ? -10.653 -6.030 -15.673 1.00 94.88 195 SER A CA 1
ATOM 1515 C C . SER A 1 195 ? -9.507 -5.381 -16.451 1.00 94.88 195 SER A C 1
ATOM 1517 O O . SER A 1 195 ? -9.713 -4.835 -17.534 1.00 94.88 195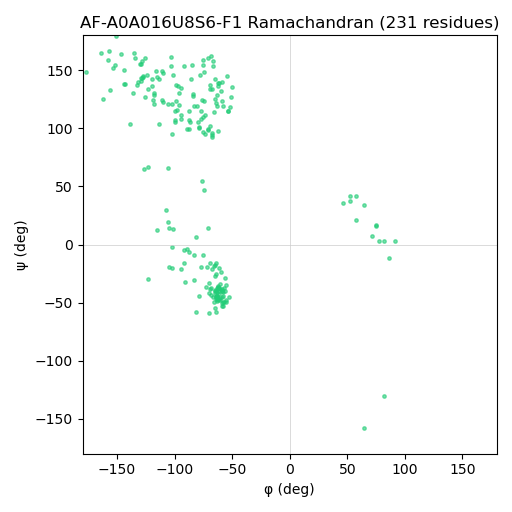 SER A O 1
ATOM 1519 N N . PHE A 1 196 ? -8.292 -5.478 -15.917 1.00 95.25 196 PHE A N 1
ATOM 1520 C CA . PHE A 1 196 ? -7.067 -5.004 -16.563 1.00 95.25 196 PHE A CA 1
ATOM 1521 C C . PHE A 1 196 ? -5.869 -5.828 -16.092 1.00 95.25 196 PHE A C 1
ATOM 1523 O O . PHE A 1 196 ? -5.901 -6.385 -14.997 1.00 95.25 196 PHE A O 1
ATOM 1530 N N . ALA A 1 197 ? -4.821 -5.905 -16.916 1.00 93.62 197 ALA A N 1
ATOM 1531 C CA . ALA A 1 197 ? -3.546 -6.558 -16.590 1.00 93.62 197 ALA A CA 1
ATOM 1532 C C . ALA A 1 197 ? -3.672 -7.958 -15.935 1.00 93.62 197 ALA A C 1
ATOM 1534 O O . ALA A 1 197 ? -2.906 -8.322 -15.041 1.00 93.62 197 ALA A O 1
ATOM 1535 N N . GLY A 1 198 ? -4.673 -8.738 -16.360 1.00 93.19 198 GLY A N 1
ATOM 1536 C CA . GLY A 1 198 ? -4.961 -10.083 -15.852 1.00 93.19 198 GLY A CA 1
ATOM 1537 C C . GLY A 1 198 ? -5.848 -10.142 -14.601 1.00 93.19 198 GLY A C 1
ATOM 1538 O O . GLY A 1 198 ? -6.361 -11.214 -14.281 1.00 93.19 198 GLY A O 1
ATOM 1539 N N . TRP A 1 199 ? -6.104 -9.023 -13.916 1.00 94.62 199 TRP A N 1
ATOM 1540 C CA . TRP A 1 199 ? -7.032 -8.989 -12.786 1.00 94.62 199 TRP A CA 1
ATOM 1541 C C . TRP A 1 199 ? -8.482 -9.004 -13.256 1.00 94.62 199 TRP A C 1
ATOM 1543 O O . TRP A 1 199 ? -8.979 -8.051 -13.854 1.00 94.62 199 TRP A O 1
ATOM 1553 N N . MET A 1 200 ? -9.186 -10.083 -12.917 1.00 93.50 200 MET A N 1
ATOM 1554 C CA . MET A 1 200 ? -10.612 -10.247 -13.220 1.00 93.50 200 MET A CA 1
ATOM 1555 C C . MET A 1 200 ? -11.532 -9.756 -12.096 1.00 93.50 200 MET A C 1
ATOM 1557 O O . MET A 1 200 ? -12.720 -9.548 -12.326 1.00 93.50 200 MET A O 1
ATOM 1561 N N . LYS A 1 201 ? -10.992 -9.557 -10.891 1.00 92.50 201 LYS A N 1
ATOM 1562 C CA . LYS A 1 201 ? -11.690 -8.998 -9.730 1.00 92.50 201 LYS A CA 1
ATOM 1563 C C . LYS A 1 201 ? -10.685 -8.325 -8.785 1.00 92.50 201 LYS A C 1
ATOM 1565 O O . LYS A 1 201 ? -9.539 -8.778 -8.737 1.00 92.50 201 LYS A O 1
ATOM 1570 N N . 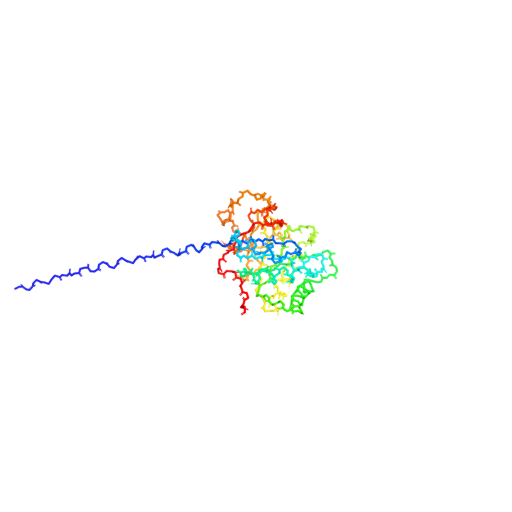PRO A 1 202 ? -11.094 -7.305 -8.019 1.00 94.38 202 PRO A N 1
ATOM 1571 C CA . PRO A 1 202 ? -10.289 -6.758 -6.939 1.00 94.38 202 PRO A CA 1
ATOM 1572 C C . PRO A 1 202 ? -10.485 -7.553 -5.638 1.00 94.38 202 PRO A C 1
ATOM 1574 O O . PRO A 1 202 ? -11.531 -8.162 -5.407 1.00 94.38 202 PRO A O 1
ATOM 1577 N N . ASP A 1 203 ? -9.483 -7.511 -4.765 1.00 95.31 203 ASP A N 1
ATOM 1578 C CA . ASP A 1 203 ? -9.558 -7.983 -3.378 1.00 95.31 203 ASP A CA 1
ATOM 1579 C C . ASP A 1 203 ? -9.981 -6.858 -2.430 1.00 95.31 203 ASP A C 1
ATOM 1581 O O . ASP A 1 203 ? -10.663 -7.094 -1.428 1.00 95.31 203 ASP A O 1
ATOM 1585 N N . ALA A 1 204 ? -9.581 -5.633 -2.763 1.00 96.56 204 ALA A N 1
ATOM 1586 C CA . ALA A 1 204 ? -9.851 -4.422 -2.012 1.00 96.56 204 ALA A CA 1
ATOM 1587 C C . ALA A 1 204 ? -10.009 -3.221 -2.951 1.00 96.56 204 ALA A C 1
ATOM 1589 O O . ALA A 1 204 ? -9.612 -3.276 -4.116 1.00 96.56 204 ALA A O 1
ATOM 1590 N N . LYS A 1 205 ? -10.581 -2.129 -2.446 1.00 96.69 205 LYS A N 1
ATOM 1591 C CA . LYS A 1 205 ? -10.729 -0.874 -3.184 1.00 96.69 205 LYS A CA 1
ATOM 1592 C C . LYS A 1 205 ? -10.551 0.333 -2.277 1.00 96.69 205 LYS A C 1
ATOM 1594 O O . LYS A 1 205 ? -11.131 0.363 -1.195 1.00 96.69 205 LYS A O 1
ATOM 1599 N N . GLN A 1 206 ? -9.840 1.350 -2.759 1.00 97.56 206 GLN A N 1
ATOM 1600 C CA . GLN A 1 206 ? -9.947 2.715 -2.246 1.00 97.56 206 GLN A CA 1
ATOM 1601 C C . GLN A 1 206 ? -11.068 3.442 -2.986 1.00 97.56 206 GLN A C 1
ATOM 1603 O O . GLN A 1 206 ? -10.979 3.643 -4.198 1.00 97.56 206 GLN A O 1
ATOM 1608 N N . TYR A 1 207 ? -12.128 3.814 -2.271 1.00 95.88 207 TYR A N 1
ATOM 1609 C CA . TYR A 1 207 ? -13.298 4.459 -2.873 1.0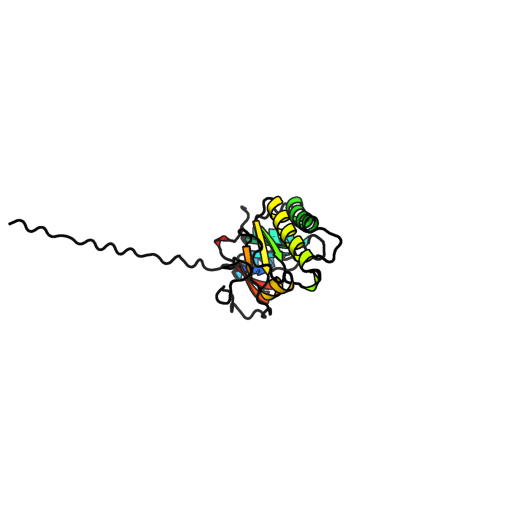0 95.88 207 TYR A CA 1
ATOM 1610 C C . TYR A 1 207 ? -13.335 5.971 -2.644 1.00 95.88 207 TYR A C 1
ATOM 1612 O O . TYR A 1 207 ? -13.998 6.682 -3.393 1.00 95.88 207 TYR A O 1
ATOM 1620 N N . CYS A 1 208 ? -12.618 6.478 -1.637 1.00 96.06 208 CYS A N 1
ATOM 1621 C CA . CYS A 1 208 ? -12.539 7.910 -1.382 1.00 96.06 208 CYS A CA 1
ATOM 1622 C C . CYS A 1 208 ? -11.286 8.303 -0.592 1.00 96.06 208 CYS A C 1
ATOM 1624 O O . CYS A 1 208 ? -10.621 7.459 0.013 1.00 96.06 208 CYS A O 1
ATOM 1626 N N . VAL A 1 209 ? -10.993 9.601 -0.553 1.00 96.12 209 VAL A N 1
ATOM 1627 C CA . VAL A 1 209 ? -9.863 10.188 0.172 1.00 96.12 209 VAL A CA 1
ATOM 1628 C C . VAL A 1 209 ? -10.291 11.332 1.088 1.00 96.12 209 VAL A C 1
ATOM 1630 O O . VAL A 1 209 ? -11.330 11.963 0.882 1.00 96.12 209 VAL A O 1
ATOM 1633 N N . GLY A 1 210 ? -9.465 11.625 2.092 1.00 95.00 210 GLY A N 1
ATOM 1634 C CA . GLY A 1 210 ? -9.567 12.860 2.876 1.00 95.00 210 GLY A CA 1
ATOM 1635 C C . GLY A 1 210 ? -10.714 12.927 3.892 1.00 95.00 210 GLY A C 1
ATOM 1636 O O . GLY A 1 210 ? -11.018 14.017 4.380 1.00 95.00 210 GLY A O 1
ATOM 1637 N N . ALA A 1 211 ? -11.335 11.800 4.257 1.00 94.62 211 ALA A N 1
ATOM 1638 C CA . ALA A 1 211 ? -12.335 11.771 5.325 1.00 94.62 211 ALA A CA 1
ATOM 1639 C C . ALA A 1 211 ? -11.726 12.210 6.663 1.00 94.62 211 ALA A C 1
ATOM 1641 O O . ALA A 1 211 ? -10.624 11.798 7.027 1.00 94.62 211 ALA A O 1
ATOM 1642 N N . LYS A 1 212 ? -12.478 13.004 7.429 1.00 94.69 212 LYS A N 1
ATOM 1643 C CA . LYS A 1 212 ? -12.183 13.292 8.836 1.00 94.69 212 LYS A CA 1
ATOM 1644 C C . LYS A 1 212 ? -13.029 12.373 9.706 1.00 94.69 212 LYS A C 1
ATOM 1646 O O . LYS A 1 212 ? -14.252 12.475 9.695 1.00 94.69 212 LYS A O 1
ATOM 1651 N N . ALA A 1 213 ? -12.382 11.491 10.455 1.00 94.44 213 ALA A N 1
ATOM 1652 C CA . ALA A 1 213 ? -13.038 10.592 11.395 1.00 94.44 213 ALA A CA 1
ATOM 1653 C C . ALA A 1 213 ? -12.141 10.430 12.618 1.00 94.44 213 ALA A C 1
ATOM 1655 O O . ALA A 1 213 ? -10.933 10.289 12.463 1.00 94.44 213 ALA A O 1
ATOM 1656 N N . CYS A 1 214 ? -12.717 10.441 13.823 1.00 96.88 214 CYS A N 1
ATOM 1657 C CA . CYS A 1 214 ? -11.969 10.168 15.054 1.00 96.88 214 CYS A CA 1
ATOM 1658 C C . CYS A 1 214 ? -10.703 11.031 15.217 1.00 96.88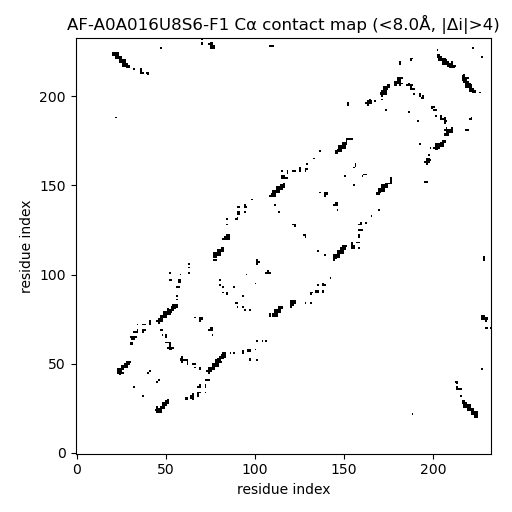 214 CYS A C 1
ATOM 1660 O O . CYS A 1 214 ? -9.650 10.520 15.584 1.00 96.88 214 CYS A O 1
ATOM 1662 N N . ASP A 1 215 ? -10.797 12.321 14.881 1.00 96.00 215 ASP A N 1
ATOM 1663 C CA . ASP A 1 215 ? -9.694 13.293 14.926 1.00 96.00 215 ASP A CA 1
ATOM 1664 C C . ASP A 1 215 ? -8.457 12.925 14.081 1.00 96.00 215 ASP A C 1
ATOM 1666 O O . ASP A 1 215 ? -7.369 13.458 14.296 1.00 96.00 215 ASP A O 1
ATOM 1670 N N . VAL A 1 216 ? -8.620 12.050 13.084 1.00 96.56 216 VAL A N 1
ATOM 1671 C CA . VAL A 1 216 ? -7.600 11.717 12.080 1.00 96.56 216 VAL A CA 1
ATOM 1672 C C . VAL A 1 216 ? -8.132 11.915 10.661 1.00 96.56 216 VAL A C 1
ATOM 1674 O O . VAL A 1 216 ? -9.340 11.994 10.420 1.00 96.56 216 VAL A O 1
ATOM 1677 N N . THR A 1 217 ? -7.209 12.038 9.705 1.00 96.56 217 THR A N 1
ATOM 1678 C CA . THR A 1 217 ? -7.541 12.016 8.272 1.00 96.56 217 THR A CA 1
ATOM 1679 C C . THR A 1 217 ? -7.334 10.606 7.756 1.00 96.56 217 THR A C 1
ATOM 1681 O O . THR A 1 217 ? -6.271 10.039 7.995 1.00 96.56 217 THR A O 1
ATOM 1684 N N . ILE A 1 218 ? -8.317 10.067 7.044 1.00 97.12 218 ILE A N 1
ATOM 1685 C CA . ILE A 1 218 ? -8.256 8.721 6.476 1.00 97.12 218 ILE A CA 1
ATOM 1686 C C . ILE A 1 218 ? -8.634 8.741 4.998 1.00 97.12 218 ILE A C 1
ATOM 1688 O O . ILE A 1 218 ? -9.410 9.597 4.559 1.00 97.12 218 ILE A O 1
ATOM 1692 N N . ASN A 1 219 ? -8.155 7.749 4.251 1.00 97.38 219 ASN A N 1
ATOM 1693 C CA . ASN A 1 219 ? -8.797 7.373 2.993 1.00 97.38 219 ASN A CA 1
ATOM 1694 C C . ASN A 1 219 ? -9.702 6.160 3.223 1.00 97.38 219 ASN A C 1
ATOM 1696 O O . ASN A 1 219 ? -9.346 5.224 3.949 1.00 97.38 219 ASN A O 1
ATOM 1700 N N . GLY A 1 220 ? -10.888 6.201 2.621 1.00 96.88 220 GLY A N 1
ATOM 1701 C CA . GLY A 1 220 ? -11.919 5.183 2.771 1.00 96.88 220 GLY A CA 1
ATOM 1702 C C . GLY A 1 220 ? -11.687 4.021 1.818 1.00 96.88 220 GLY A C 1
ATOM 1703 O O . GLY A 1 220 ? -11.501 4.207 0.612 1.00 96.88 220 GLY A O 1
ATOM 1704 N N . ASN A 1 221 ? -11.705 2.811 2.369 1.00 97.19 221 ASN A N 1
ATOM 1705 C CA . ASN A 1 221 ? -11.484 1.589 1.620 1.00 97.19 221 ASN A CA 1
ATOM 1706 C C . ASN A 1 221 ? -12.507 0.506 1.977 1.00 97.19 221 ASN A C 1
ATOM 1708 O O . ASN A 1 221 ? -13.121 0.529 3.046 1.00 97.19 221 ASN A O 1
ATOM 1712 N N . VAL A 1 222 ? -12.646 -0.477 1.093 1.00 95.88 222 VAL A N 1
ATOM 1713 C CA . VAL A 1 222 ? -13.368 -1.726 1.347 1.00 95.88 222 VAL A CA 1
ATOM 1714 C C . VAL A 1 222 ? -12.506 -2.925 0.980 1.00 95.88 222 VAL A C 1
ATOM 1716 O O . VAL A 1 222 ? -11.754 -2.873 0.012 1.00 95.88 222 VAL A O 1
ATOM 1719 N N . VAL A 1 223 ? -12.607 -4.000 1.757 1.00 94.75 223 VAL A N 1
ATOM 1720 C CA . VAL A 1 223 ? -11.809 -5.222 1.594 1.00 94.75 223 VAL A CA 1
ATOM 1721 C C . VAL A 1 223 ? -12.727 -6.438 1.631 1.00 94.75 223 VAL A C 1
ATOM 1723 O O . VAL A 1 223 ? -13.668 -6.503 2.429 1.00 94.75 223 VAL A O 1
ATOM 1726 N N . SER A 1 224 ? -12.451 -7.415 0.772 1.00 89.19 224 SER A N 1
ATOM 1727 C CA . SER A 1 224 ? -13.112 -8.719 0.805 1.00 89.19 224 SER A CA 1
ATOM 1728 C C . SER A 1 224 ? -12.779 -9.433 2.122 1.00 89.19 224 SER A C 1
ATOM 1730 O O . SER A 1 224 ? -11.596 -9.564 2.433 1.00 89.19 224 SER A O 1
ATOM 1732 N N . PRO A 1 225 ? -13.757 -9.940 2.898 1.00 74.81 225 PRO A N 1
ATOM 1733 C CA . PRO A 1 225 ? -13.487 -10.554 4.203 1.00 74.81 225 PRO A CA 1
ATOM 1734 C C . PRO A 1 225 ? -12.471 -11.701 4.167 1.00 74.81 225 PRO A C 1
ATOM 1736 O O . PRO A 1 225 ? -11.652 -11.822 5.072 1.00 74.81 225 PRO A O 1
ATOM 1739 N N . ALA A 1 226 ? -12.469 -12.495 3.092 1.00 67.50 226 ALA A N 1
ATOM 1740 C CA . ALA A 1 226 ? -11.505 -13.577 2.871 1.00 67.50 226 ALA A CA 1
ATOM 1741 C C . ALA A 1 226 ? -10.045 -13.101 2.721 1.00 67.50 226 ALA A C 1
ATOM 1743 O O . ALA A 1 226 ? -9.121 -13.909 2.820 1.00 67.50 226 ALA A O 1
ATOM 1744 N N . SER A 1 227 ? -9.839 -11.806 2.478 1.00 65.25 227 SER A N 1
ATOM 1745 C CA . SER A 1 227 ? -8.533 -11.186 2.259 1.00 65.25 227 SER A CA 1
ATOM 1746 C C . SER A 1 227 ? -8.021 -10.431 3.488 1.00 65.25 227 SER A C 1
ATOM 1748 O O . SER A 1 227 ? -6.911 -9.919 3.423 1.00 65.25 227 SER A O 1
ATOM 1750 N N . ILE A 1 228 ? -8.796 -10.375 4.583 1.00 68.88 228 ILE A N 1
ATOM 1751 C CA . ILE A 1 228 ? -8.418 -9.675 5.815 1.00 68.88 228 ILE A CA 1
ATOM 1752 C C . ILE A 1 228 ? -7.475 -10.546 6.636 1.00 68.88 228 ILE A C 1
ATOM 1754 O O . ILE A 1 228 ? -7.870 -11.608 7.127 1.00 68.88 228 ILE A O 1
ATOM 1758 N N . TRP A 1 229 ? -6.261 -10.057 6.874 1.00 68.81 229 TRP A N 1
ATOM 1759 C CA . TRP A 1 229 ? -5.423 -10.620 7.921 1.00 68.81 229 TRP A CA 1
ATOM 1760 C C . TRP A 1 229 ? -5.749 -10.027 9.298 1.00 68.81 229 TRP A C 1
ATOM 1762 O O . TRP A 1 229 ? -5.742 -8.813 9.511 1.00 68.81 229 TRP A O 1
ATOM 1772 N N . THR A 1 230 ? -5.995 -10.908 10.266 1.00 62.25 230 THR A N 1
ATOM 1773 C CA . THR A 1 230 ? -6.012 -10.575 11.693 1.00 62.25 230 THR A CA 1
ATOM 1774 C C . THR A 1 230 ? -4.906 -11.371 12.381 1.00 62.25 230 THR A C 1
ATOM 1776 O O . THR A 1 230 ? -4.955 -12.606 12.321 1.00 62.25 230 THR A O 1
ATOM 1779 N N . PRO A 1 231 ? -3.928 -10.727 13.041 1.00 59.84 231 PRO A N 1
ATOM 1780 C CA . PRO A 1 231 ? -2.995 -11.460 13.884 1.00 59.84 231 PRO A CA 1
ATOM 1781 C C . PRO A 1 231 ? -3.765 -12.206 14.971 1.00 59.84 231 PRO A C 1
ATOM 1783 O O . PRO A 1 231 ? -4.722 -11.681 15.542 1.00 59.84 231 PRO A O 1
ATOM 1786 N N . SER A 1 232 ? -3.345 -13.435 15.264 1.00 49.72 232 SER A N 1
ATOM 1787 C CA . SER A 1 232 ? -3.776 -14.125 16.476 1.00 49.72 232 SER A CA 1
ATOM 1788 C C . SER A 1 232 ? -3.270 -13.335 17.683 1.00 49.72 232 SER A C 1
ATOM 1790 O O . SER A 1 232 ? -2.059 -13.148 17.810 1.00 49.72 232 SER A O 1
ATOM 1792 N N . SER A 1 233 ? -4.199 -12.859 18.514 1.00 48.22 233 SER A N 1
ATOM 1793 C CA . SER A 1 233 ? -3.922 -12.273 19.832 1.00 48.22 233 SER A CA 1
ATOM 1794 C C . SER A 1 233 ? -3.201 -13.249 20.750 1.00 48.22 233 SER A C 1
ATOM 1796 O O . SER A 1 233 ? -3.618 -14.433 20.730 1.00 48.22 233 SER A O 1
#

Sequence (233 aa):
MISITFCLLVFTIVHAAPACDKLAYAAELFGEVTPSQMACLRKEQYKVALVEAYSNGKFNDDAIPTAWNAVYTNMGIEVYMIPDTTLEKSAKQQVDETIMGLISKGLTVTDLWIKATDLSKWNSSIMFNYVFLSELVNAVKAHGRKVGIITSSEAFYKITPGMDHVSDDVRLWYTISEPQQCNGTEGADFGDFQSFAGWMKPDAKQYCVGAKACDVTINGNVVSPASIWTPSS

Solvent-accessible surface area (backbone atoms only — not comparable to full-atom values): 13043 Å² total; per-residue (Å²): 135,87,84,82,81,80,81,81,80,80,79,77,80,75,75,72,71,77,78,78,75,71,63,37,36,24,34,36,48,69,65,72,48,53,61,68,36,40,44,42,39,41,71,74,56,33,41,29,39,36,33,55,32,22,44,91,89,40,60,36,73,38,31,55,62,28,47,50,30,26,49,79,50,75,22,20,58,46,40,31,30,39,72,48,62,84,49,102,55,55,42,46,53,56,46,47,46,33,53,48,53,35,44,78,72,74,45,81,72,64,52,47,28,41,42,51,59,64,69,88,32,52,55,92,48,46,70,56,35,47,52,41,54,53,39,35,53,49,39,38,44,72,72,76,25,48,40,28,38,32,30,22,71,64,38,41,42,71,51,30,67,86,58,59,59,87,57,97,78,55,45,33,30,35,35,59,87,72,78,39,71,51,72,82,67,68,63,66,64,70,86,84,69,73,69,51,50,72,40,82,65,66,50,27,32,47,41,23,31,75,31,80,55,60,96,41,65,26,28,41,26,28,31,38,63,95,71,62,46,60,82,87,127

Organism: NCBI:txid53326

pLDDT: mean 89.47, std 16.29, range [32.09, 98.88]